Protein AF-A0AB35K9Y3-F1 (afdb_monomer)

Sequence (204 aa):
MIDSEYNKFVTKMSNLFNSYNGKERVILGQSPFPDGKNIVCNNGRFKQVAFLRSVPPDNAKTEKTVNRIWHLLFGDKAQNVRDLLDAIQCSKATATKEEYLAKYLTEEQKFYLINAFEDRDCKIITEDLKNLNADVECREILIVGKEALCGIKYLSKNEIKFIMHPSARGLNKETVAKQWDSFSHKGTGIYNSSDEIINVFQIK

Structure (mmCIF, N/CA/C/O backbone):
data_AF-A0AB35K9Y3-F1
#
_entry.id   AF-A0AB35K9Y3-F1
#
loop_
_atom_site.group_PDB
_atom_site.id
_atom_site.type_symbol
_atom_site.label_atom_id
_atom_site.label_alt_id
_atom_site.label_comp_id
_atom_site.label_asym_id
_atom_site.label_entity_id
_atom_site.label_seq_id
_atom_site.pdbx_PDB_ins_code
_atom_site.Cartn_x
_atom_site.Cartn_y
_atom_site.Cartn_z
_atom_site.occupancy
_atom_site.B_iso_or_equiv
_atom_site.auth_seq_id
_atom_site.auth_comp_id
_atom_site.auth_asym_id
_atom_site.auth_atom_id
_atom_site.pdbx_PDB_model_num
ATOM 1 N N . MET A 1 1 ? 8.795 25.265 -3.421 1.00 46.91 1 MET A N 1
A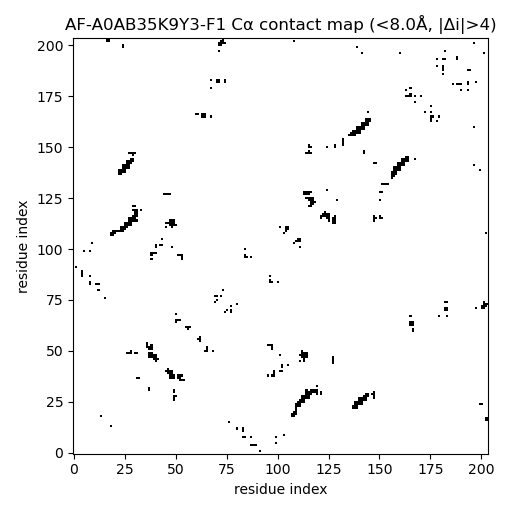TOM 2 C CA . MET A 1 1 ? 8.785 24.862 -4.856 1.00 46.91 1 MET A CA 1
ATOM 3 C C . MET A 1 1 ? 8.648 23.344 -5.050 1.00 46.91 1 MET A C 1
ATOM 5 O O . MET A 1 1 ? 8.376 22.931 -6.167 1.00 46.91 1 MET A O 1
ATOM 9 N N . ILE A 1 2 ? 8.781 22.530 -3.988 1.00 52.94 2 ILE A N 1
ATOM 10 C CA . ILE A 1 2 ? 8.436 21.091 -3.961 1.00 52.94 2 ILE A CA 1
ATOM 11 C C . ILE A 1 2 ? 6.904 20.878 -4.035 1.00 52.94 2 ILE A C 1
ATOM 13 O O . ILE A 1 2 ? 6.443 19.821 -4.448 1.00 52.94 2 ILE A O 1
ATOM 17 N N . ASP A 1 3 ? 6.115 21.916 -3.741 1.00 66.06 3 ASP A N 1
ATOM 18 C CA . ASP A 1 3 ? 4.663 21.796 -3.585 1.00 66.06 3 ASP A CA 1
ATOM 19 C C . ASP A 1 3 ? 3.849 21.847 -4.884 1.00 66.06 3 ASP A C 1
ATOM 21 O O . ASP A 1 3 ? 2.755 21.308 -4.912 1.00 66.06 3 ASP A O 1
ATOM 25 N N . SER A 1 4 ? 4.319 22.448 -5.986 1.00 79.44 4 SER A N 1
ATOM 26 C CA . SER A 1 4 ? 3.416 22.659 -7.139 1.00 79.44 4 SER A CA 1
ATOM 27 C C . SER A 1 4 ? 3.094 21.373 -7.908 1.00 79.44 4 SER A C 1
ATOM 29 O O . SER A 1 4 ? 1.927 21.123 -8.197 1.00 79.44 4 SER A O 1
ATOM 31 N N . GLU A 1 5 ? 4.095 20.545 -8.222 1.00 83.50 5 GLU A N 1
ATOM 32 C CA . GLU A 1 5 ? 3.871 19.277 -8.937 1.00 83.50 5 GLU A CA 1
ATOM 33 C C . GLU A 1 5 ? 3.201 18.232 -8.042 1.00 83.50 5 GLU A C 1
ATOM 35 O O . GLU A 1 5 ? 2.296 17.532 -8.494 1.00 83.50 5 GLU A O 1
ATOM 40 N N . TYR A 1 6 ? 3.569 18.184 -6.758 1.00 85.00 6 TYR A N 1
ATOM 41 C CA . TYR A 1 6 ? 2.871 17.346 -5.787 1.00 85.00 6 TYR A CA 1
ATOM 42 C C . TYR A 1 6 ? 1.399 17.758 -5.656 1.00 85.00 6 TYR A C 1
ATOM 44 O O . TYR A 1 6 ? 0.525 16.914 -5.805 1.00 85.00 6 TYR A O 1
ATOM 52 N N . ASN A 1 7 ? 1.092 19.051 -5.506 1.00 88.12 7 ASN A N 1
ATOM 53 C CA . ASN A 1 7 ? -0.295 19.517 -5.408 1.00 88.12 7 ASN A CA 1
ATOM 54 C C . ASN A 1 7 ? -1.096 19.231 -6.686 1.00 88.12 7 ASN A C 1
ATOM 56 O O . ASN A 1 7 ? -2.277 18.891 -6.603 1.00 88.12 7 ASN A O 1
ATOM 60 N N . LYS A 1 8 ? -0.476 19.315 -7.872 1.00 89.69 8 LYS A N 1
ATOM 61 C CA . LYS A 1 8 ? -1.111 18.886 -9.132 1.00 89.69 8 LYS A CA 1
ATOM 62 C C . LYS A 1 8 ? -1.401 17.387 -9.129 1.00 89.69 8 LYS A C 1
ATOM 64 O O . LYS A 1 8 ? -2.489 16.990 -9.541 1.00 89.69 8 LYS A O 1
ATOM 69 N N . PHE A 1 9 ? -0.450 16.566 -8.682 1.00 89.81 9 PHE A N 1
ATOM 70 C CA . PHE A 1 9 ? -0.636 15.123 -8.553 1.00 89.81 9 PHE A CA 1
ATOM 71 C C . PHE A 1 9 ? -1.772 14.794 -7.577 1.00 89.81 9 PHE A C 1
ATOM 73 O O . PHE A 1 9 ? -2.705 14.096 -7.967 1.00 89.81 9 PHE A O 1
ATOM 80 N N . VAL A 1 10 ? -1.757 15.377 -6.373 1.00 91.75 10 VAL A N 1
ATOM 81 C CA . VAL A 1 10 ? -2.816 15.236 -5.361 1.00 91.75 10 VAL A CA 1
ATOM 82 C C . VAL A 1 10 ? -4.167 15.646 -5.939 1.00 91.75 10 VAL A C 1
ATOM 84 O O . VAL A 1 10 ? -5.103 14.863 -5.885 1.00 91.75 10 VAL A O 1
ATOM 87 N N . THR A 1 11 ? -4.264 16.809 -6.589 1.00 93.75 11 THR A N 1
ATOM 88 C CA . THR A 1 11 ? -5.517 17.281 -7.208 1.00 93.75 11 THR A CA 1
ATOM 89 C C . THR A 1 11 ? -6.067 16.268 -8.216 1.00 93.75 11 THR A C 1
ATOM 91 O O . THR A 1 11 ? -7.258 15.972 -8.217 1.00 93.75 11 THR A O 1
ATOM 94 N N . LYS A 1 12 ? -5.208 15.700 -9.074 1.00 94.75 12 LYS A N 1
ATOM 95 C CA . LYS A 1 12 ? -5.631 14.688 -10.054 1.00 94.75 12 LYS A CA 1
ATOM 96 C C . LYS A 1 12 ? -6.017 13.364 -9.392 1.00 94.75 12 LYS A C 1
ATOM 98 O O . LYS A 1 12 ? -6.991 12.752 -9.819 1.00 94.75 12 LYS A O 1
ATOM 103 N N . MET A 1 13 ? -5.297 12.940 -8.355 1.00 94.88 13 MET A N 1
ATOM 104 C CA . MET A 1 13 ? -5.649 11.759 -7.563 1.00 94.88 13 MET A CA 1
ATOM 105 C C . MET A 1 13 ? -6.985 11.946 -6.835 1.00 94.88 13 MET A C 1
ATOM 107 O O . MET A 1 13 ? -7.797 11.029 -6.835 1.00 94.88 13 MET A O 1
ATOM 111 N N . SER A 1 14 ? -7.265 13.138 -6.306 1.00 92.88 14 SER A N 1
ATOM 112 C CA . SER A 1 14 ? -8.530 13.468 -5.636 1.00 92.88 14 SER A CA 1
ATOM 113 C C . SER A 1 14 ? -9.734 13.530 -6.584 1.00 92.88 14 SER A C 1
ATOM 115 O O . SER A 1 14 ? -10.873 13.438 -6.139 1.00 92.88 14 SER A O 1
ATOM 117 N N . ASN A 1 15 ? -9.506 13.626 -7.899 1.00 94.44 15 ASN A N 1
ATOM 118 C CA . ASN A 1 15 ? -10.562 13.424 -8.898 1.00 94.44 15 ASN A CA 1
ATOM 119 C C . ASN A 1 15 ? -10.868 11.935 -9.134 1.00 94.44 15 ASN A C 1
ATOM 121 O O . ASN A 1 15 ? -11.934 11.601 -9.647 1.00 94.44 15 ASN A O 1
ATOM 125 N N . LEU A 1 16 ? -9.926 11.042 -8.813 1.00 94.12 16 LEU A N 1
ATOM 126 C CA . LEU A 1 16 ? -10.087 9.593 -8.948 1.00 94.12 16 LEU A CA 1
ATOM 127 C C . LEU A 1 16 ? -10.588 8.943 -7.656 1.00 94.12 16 LEU A C 1
ATOM 129 O O . LEU A 1 16 ? -11.295 7.937 -7.731 1.00 94.12 16 LEU A O 1
ATOM 133 N N . PHE A 1 17 ? -10.214 9.492 -6.503 1.00 95.25 17 PHE A N 1
ATOM 134 C CA . PHE A 1 17 ? -10.447 8.903 -5.191 1.00 95.25 17 PHE A CA 1
ATOM 135 C C . PHE A 1 17 ? -10.834 9.964 -4.168 1.00 95.25 17 PHE A C 1
ATOM 137 O O . PHE A 1 17 ? -10.276 11.060 -4.148 1.00 95.25 17 PHE A O 1
ATOM 144 N N . ASN A 1 18 ? -11.742 9.613 -3.269 1.00 92.25 18 ASN A N 1
ATOM 145 C CA . ASN A 1 18 ? -12.129 10.477 -2.167 1.00 92.25 18 ASN A CA 1
ATOM 146 C C . ASN A 1 18 ? -11.047 10.480 -1.084 1.00 92.25 18 ASN A C 1
ATOM 148 O O . ASN A 1 18 ? -10.384 9.468 -0.846 1.00 92.25 18 ASN A O 1
ATOM 152 N N . SER A 1 19 ? -10.906 11.605 -0.384 1.00 88.56 19 SER A N 1
ATOM 153 C CA . SER A 1 19 ? -10.096 11.661 0.836 1.00 88.56 19 SER A CA 1
ATOM 154 C C . SER A 1 19 ? -10.662 10.703 1.889 1.00 88.56 19 SER A C 1
ATOM 156 O O . SER A 1 19 ? -11.883 10.560 2.027 1.00 88.56 19 SER A O 1
ATOM 158 N N . TYR A 1 20 ? -9.779 10.032 2.626 1.00 93.38 20 TYR A N 1
ATOM 159 C CA . TYR A 1 20 ? -10.164 9.024 3.606 1.00 93.38 20 TYR A CA 1
ATOM 160 C C . TYR A 1 20 ? -9.870 9.492 5.034 1.00 93.38 20 TYR A C 1
ATOM 162 O O . TYR A 1 20 ? -8.725 9.707 5.425 1.00 93.38 20 TYR A O 1
ATOM 170 N N . ASN A 1 21 ? -10.923 9.562 5.852 1.00 88.62 21 ASN A N 1
ATOM 171 C CA . ASN A 1 21 ? -10.849 10.051 7.234 1.00 88.62 21 ASN A CA 1
ATOM 172 C C . ASN A 1 21 ? -10.975 8.952 8.304 1.00 88.62 21 ASN A C 1
ATOM 174 O O . ASN A 1 21 ? -11.020 9.266 9.493 1.00 88.62 21 ASN A O 1
ATOM 178 N N . GLY A 1 22 ? -11.025 7.679 7.902 1.00 90.56 22 GLY A N 1
ATOM 179 C CA . GLY A 1 22 ? -11.208 6.542 8.807 1.00 90.56 22 GLY A CA 1
ATOM 180 C C . GLY A 1 22 ? -9.946 6.121 9.573 1.00 90.56 22 GLY A C 1
ATOM 181 O O . GLY A 1 22 ? -9.043 6.928 9.826 1.00 90.56 22 GLY A O 1
ATOM 182 N N . LYS A 1 23 ? -9.912 4.839 9.965 1.00 90.94 23 LYS A N 1
ATOM 183 C CA . LYS A 1 23 ? -8.790 4.223 10.69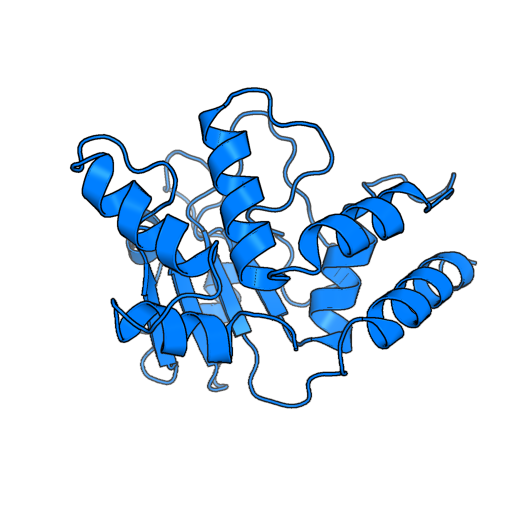0 1.00 90.94 23 LYS A CA 1
ATOM 184 C C . LYS A 1 23 ? -7.570 4.097 9.783 1.00 90.94 23 LYS A C 1
ATOM 186 O O . LYS A 1 23 ? -7.705 3.832 8.595 1.00 90.94 23 LYS A O 1
ATOM 191 N N . GLU A 1 24 ? -6.372 4.231 10.341 1.00 92.88 24 GLU A N 1
ATOM 192 C CA . GLU A 1 24 ? -5.159 3.973 9.563 1.00 92.88 24 GLU A CA 1
ATOM 193 C C . GLU A 1 24 ? -5.141 2.526 9.043 1.00 92.88 24 GLU A C 1
ATOM 195 O O . GLU A 1 24 ? -5.488 1.578 9.758 1.00 92.88 24 GLU A O 1
ATOM 200 N N . ARG A 1 25 ? -4.721 2.374 7.787 1.00 94.25 25 ARG A N 1
ATOM 201 C CA . ARG A 1 25 ? -4.644 1.095 7.078 1.00 94.25 25 ARG A CA 1
ATOM 202 C C . ARG A 1 25 ? -3.191 0.773 6.781 1.00 94.25 25 ARG A C 1
ATOM 204 O O . ARG A 1 25 ? -2.461 1.620 6.271 1.00 94.25 25 ARG A O 1
ATOM 211 N N . VAL A 1 26 ? -2.766 -0.449 7.080 1.00 93.38 26 VAL A N 1
ATOM 212 C CA . VAL A 1 26 ? -1.384 -0.892 6.873 1.00 93.38 26 VAL A CA 1
ATOM 213 C C . VAL A 1 26 ? -1.367 -2.186 6.073 1.00 93.38 26 VAL A C 1
ATOM 215 O O . VAL A 1 26 ? -1.986 -3.166 6.473 1.00 93.38 26 VAL A O 1
ATOM 218 N N . ILE A 1 27 ? -0.620 -2.227 4.972 1.00 93.25 27 ILE A N 1
ATOM 219 C CA . ILE A 1 27 ? -0.238 -3.482 4.318 1.00 93.25 27 ILE A CA 1
ATOM 220 C C . ILE A 1 27 ? 1.191 -3.821 4.743 1.00 93.25 27 ILE A C 1
ATOM 222 O O . ILE A 1 27 ? 2.128 -3.069 4.475 1.00 93.25 27 ILE A O 1
ATOM 226 N N . LEU A 1 28 ? 1.355 -4.973 5.389 1.00 91.31 28 LEU A N 1
ATOM 227 C CA . LEU A 1 28 ? 2.631 -5.487 5.866 1.00 91.31 28 LEU A CA 1
ATOM 228 C C . LEU A 1 28 ? 3.188 -6.533 4.893 1.00 91.31 28 LEU A C 1
ATOM 230 O O . LEU A 1 28 ? 2.646 -7.635 4.750 1.00 91.31 28 LEU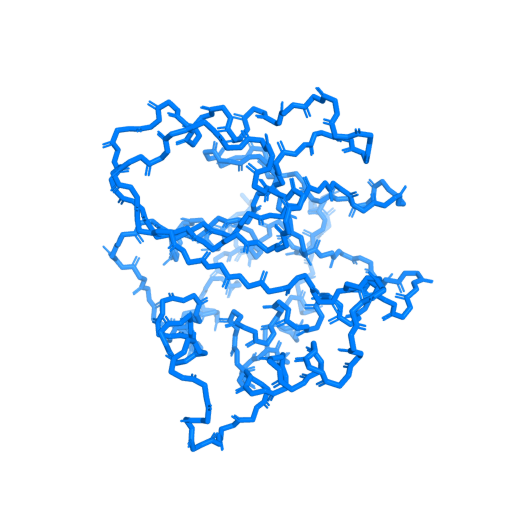 A O 1
ATOM 234 N N . GLY A 1 29 ? 4.291 -6.179 4.238 1.00 90.69 29 GLY A N 1
ATOM 235 C CA . GLY A 1 29 ? 5.132 -7.089 3.471 1.00 90.69 29 GLY A CA 1
ATOM 236 C C . GLY A 1 29 ? 6.244 -7.718 4.300 1.00 90.69 29 GLY A C 1
ATOM 237 O O . GLY A 1 29 ? 6.447 -7.387 5.463 1.00 90.69 29 GLY A O 1
ATOM 238 N N . GLN A 1 30 ? 6.970 -8.655 3.696 1.00 89.06 30 GLN A N 1
ATOM 239 C CA . GLN A 1 30 ? 8.062 -9.358 4.368 1.00 89.06 30 GLN A CA 1
ATOM 240 C C . GLN A 1 30 ? 9.319 -8.486 4.438 1.00 89.06 30 GLN A C 1
ATOM 242 O O . GLN A 1 30 ? 9.708 -8.045 5.513 1.00 89.06 30 GLN A O 1
ATOM 247 N N . SER A 1 31 ? 9.955 -8.249 3.295 1.00 87.31 31 SER A N 1
ATOM 248 C CA . SER A 1 31 ? 11.272 -7.628 3.205 1.00 87.31 31 SER A CA 1
ATOM 249 C C . SER A 1 31 ? 11.418 -6.860 1.890 1.00 87.31 31 SER A C 1
ATOM 251 O O . SER A 1 31 ? 10.747 -7.201 0.909 1.00 87.31 31 SER A O 1
ATOM 253 N N . PRO A 1 32 ? 12.378 -5.929 1.814 1.00 86.19 32 PRO A N 1
ATOM 254 C CA . PRO A 1 32 ? 12.789 -5.277 0.581 1.00 86.19 32 PRO A CA 1
ATOM 255 C C . PRO A 1 32 ? 13.032 -6.234 -0.611 1.00 86.19 32 PRO A C 1
ATOM 257 O O . PRO A 1 32 ? 13.504 -7.373 -0.478 1.00 86.19 32 PRO A O 1
ATOM 260 N N . PHE A 1 33 ? 12.743 -5.753 -1.822 1.00 80.94 33 PHE A N 1
ATOM 261 C CA . PHE A 1 33 ? 13.138 -6.393 -3.079 1.00 80.94 33 PHE A CA 1
ATOM 262 C C . PHE A 1 33 ? 14.675 -6.551 -3.173 1.00 80.94 33 PHE A C 1
ATOM 264 O O . PHE A 1 33 ? 15.401 -5.725 -2.621 1.00 80.94 33 PHE A O 1
ATOM 271 N N . PRO A 1 34 ? 15.184 -7.604 -3.854 1.00 73.19 34 PRO A N 1
ATOM 272 C CA . PRO A 1 34 ? 16.609 -7.980 -3.827 1.00 73.19 34 PRO A CA 1
ATOM 273 C C . PRO A 1 34 ? 17.523 -6.970 -4.490 1.00 73.19 34 PRO A C 1
ATOM 275 O O . PRO A 1 34 ? 18.709 -6.921 -4.200 1.00 73.19 34 PRO A O 1
ATOM 278 N N . ASP A 1 35 ? 16.977 -6.253 -5.458 1.00 72.56 35 ASP A N 1
ATOM 279 C CA . ASP A 1 35 ? 17.708 -5.370 -6.349 1.00 72.56 35 ASP A CA 1
ATOM 280 C C . ASP A 1 35 ? 18.045 -4.029 -5.686 1.00 72.56 35 ASP A C 1
ATOM 282 O O . ASP A 1 35 ? 18.598 -3.152 -6.342 1.00 72.56 35 ASP A O 1
ATOM 286 N N . GLY A 1 36 ? 17.716 -3.860 -4.398 1.00 66.56 36 GLY A N 1
ATOM 287 C CA . GLY A 1 36 ? 18.020 -2.665 -3.614 1.00 66.56 36 GLY A CA 1
ATOM 288 C C . GLY A 1 36 ? 17.158 -1.453 -3.968 1.00 66.56 36 GLY A C 1
ATOM 289 O O . GLY A 1 36 ? 17.344 -0.387 -3.394 1.00 66.56 36 GLY A O 1
ATOM 290 N N . LYS A 1 37 ? 16.184 -1.597 -4.874 1.00 69.06 37 LYS A N 1
ATOM 291 C CA . LYS A 1 37 ? 15.389 -0.481 -5.415 1.00 69.06 37 LYS A CA 1
ATOM 292 C C . LYS A 1 37 ? 14.077 -0.275 -4.661 1.00 69.06 37 LYS A C 1
ATOM 294 O O . LYS A 1 37 ? 13.014 -0.149 -5.266 1.00 69.06 37 LYS A O 1
ATOM 299 N N . ASN A 1 38 ? 14.144 -0.318 -3.336 1.00 70.50 38 ASN A N 1
ATOM 300 C CA . ASN A 1 38 ? 12.984 -0.092 -2.477 1.00 70.50 38 ASN A CA 1
ATOM 301 C C . ASN A 1 38 ? 12.861 1.396 -2.174 1.00 70.50 38 ASN A C 1
ATOM 303 O O . ASN A 1 38 ? 13.866 2.093 -2.060 1.00 70.50 38 ASN A O 1
ATOM 307 N N . ILE A 1 39 ? 11.628 1.872 -2.062 1.00 73.56 39 ILE A N 1
ATOM 308 C CA . ILE A 1 39 ? 11.349 3.284 -1.819 1.00 73.56 39 ILE A CA 1
ATOM 309 C C . ILE A 1 39 ? 11.389 3.541 -0.315 1.00 73.56 39 ILE A C 1
ATOM 311 O O . ILE A 1 39 ? 10.825 2.770 0.471 1.00 73.56 39 ILE A O 1
ATOM 315 N N . VAL A 1 40 ? 12.034 4.644 0.061 1.00 72.50 40 VAL A N 1
ATOM 316 C CA . VAL A 1 40 ? 12.081 5.135 1.436 1.00 72.50 40 VAL A CA 1
ATOM 317 C C . VAL A 1 40 ? 11.450 6.524 1.481 1.00 72.50 40 VAL A C 1
ATOM 319 O O . VAL A 1 40 ? 11.957 7.455 0.868 1.00 72.50 40 VAL A O 1
ATOM 322 N N . CYS A 1 41 ? 10.346 6.674 2.208 1.00 70.25 41 CYS A N 1
ATOM 323 C CA . CYS A 1 41 ? 9.713 7.956 2.474 1.00 70.25 41 CYS A CA 1
ATOM 324 C C . CYS A 1 41 ? 10.329 8.586 3.729 1.00 70.25 41 CYS A C 1
ATOM 326 O O . CYS A 1 41 ? 10.020 8.205 4.856 1.00 70.25 41 CYS A O 1
ATOM 328 N N . ASN A 1 42 ? 11.197 9.582 3.549 1.00 67.69 42 ASN A N 1
ATOM 329 C CA . ASN A 1 42 ? 11.878 10.238 4.674 1.00 67.69 42 ASN A CA 1
ATOM 330 C C . ASN A 1 42 ? 10.983 11.202 5.476 1.00 67.69 42 ASN A C 1
ATOM 332 O O . ASN A 1 42 ? 11.389 11.652 6.544 1.00 67.69 42 ASN A O 1
ATOM 336 N N . ASN A 1 43 ? 9.778 11.503 4.981 1.00 63.78 43 ASN A N 1
ATOM 337 C CA . ASN A 1 43 ? 8.892 12.531 5.539 1.00 63.78 43 ASN A CA 1
ATOM 338 C C . ASN A 1 43 ? 7.609 11.966 6.180 1.00 63.78 43 ASN A C 1
ATOM 340 O O . ASN A 1 43 ? 6.716 12.735 6.523 1.00 63.78 43 ASN A O 1
ATOM 344 N N . GLY A 1 44 ? 7.496 10.642 6.331 1.00 66.75 44 GLY A N 1
ATOM 345 C CA . GLY A 1 44 ? 6.322 9.973 6.902 1.00 66.75 44 GLY A CA 1
ATOM 346 C C . GLY A 1 44 ? 6.583 9.312 8.260 1.00 66.75 44 GLY A C 1
ATOM 347 O O . GLY A 1 44 ? 7.728 9.083 8.648 1.00 66.75 44 GLY A O 1
ATOM 348 N N . ARG A 1 45 ? 5.498 8.952 8.967 1.00 74.81 45 ARG A N 1
ATOM 349 C CA . ARG A 1 45 ? 5.531 8.128 10.198 1.00 74.81 45 ARG A CA 1
ATOM 350 C C . ARG A 1 45 ? 6.199 6.771 9.962 1.00 74.81 45 ARG A C 1
ATOM 352 O O . ARG A 1 45 ? 6.913 6.280 10.831 1.00 74.81 45 ARG A O 1
ATOM 359 N N . PHE A 1 46 ? 5.960 6.197 8.784 1.00 79.94 46 PHE A N 1
ATOM 360 C CA . PHE A 1 46 ? 6.602 4.977 8.320 1.00 79.94 46 PHE A CA 1
ATOM 361 C C . PHE A 1 46 ? 7.510 5.292 7.134 1.00 79.94 46 PHE A C 1
ATOM 363 O O . PHE A 1 46 ? 7.125 6.036 6.227 1.00 79.94 46 PHE A O 1
ATOM 370 N N . LYS A 1 47 ? 8.723 4.746 7.176 1.00 76.56 47 LYS A N 1
ATOM 371 C CA . LYS A 1 47 ? 9.811 5.075 6.258 1.00 76.56 47 LYS A CA 1
ATOM 372 C C . LYS A 1 47 ? 9.842 4.181 5.034 1.00 76.56 47 LYS A C 1
ATOM 374 O O . LYS A 1 47 ? 10.291 4.626 3.992 1.00 76.56 47 LYS A O 1
ATOM 379 N N . GLN A 1 48 ? 9.414 2.932 5.115 1.00 75.00 48 GLN A N 1
ATOM 380 C CA . GLN A 1 48 ? 9.437 2.010 3.987 1.00 75.00 48 GLN A CA 1
ATOM 381 C C . GLN A 1 48 ? 8.122 2.052 3.222 1.00 75.00 48 GLN A C 1
ATOM 383 O O . GLN A 1 48 ? 7.064 2.248 3.810 1.00 75.00 48 GLN A O 1
ATOM 388 N N . VAL A 1 49 ? 8.208 1.831 1.908 1.00 83.94 49 VAL A N 1
ATOM 389 C CA . VAL A 1 49 ? 7.048 1.680 1.026 1.00 83.94 49 VAL A CA 1
ATOM 390 C C . VAL A 1 49 ? 7.128 0.312 0.352 1.00 83.94 49 VAL A C 1
ATOM 392 O O . VAL A 1 49 ? 7.703 0.147 -0.726 1.00 83.94 49 VAL A O 1
ATOM 395 N N . ALA A 1 50 ? 6.602 -0.706 1.027 1.00 87.69 50 ALA A N 1
ATOM 396 C CA . ALA A 1 50 ? 6.560 -2.067 0.512 1.00 87.69 50 ALA A CA 1
ATOM 397 C C . ALA A 1 50 ? 5.748 -2.150 -0.791 1.00 87.69 50 ALA A C 1
ATOM 399 O O . ALA A 1 50 ? 4.810 -1.387 -1.013 1.00 87.69 50 ALA A O 1
ATOM 400 N N . PHE A 1 51 ? 6.089 -3.121 -1.642 1.00 86.62 51 PHE A N 1
ATOM 401 C CA . PHE A 1 51 ? 5.372 -3.489 -2.875 1.00 86.62 51 PHE A CA 1
ATOM 402 C C . PHE A 1 51 ? 5.304 -2.454 -4.009 1.00 86.62 51 PHE A C 1
ATOM 40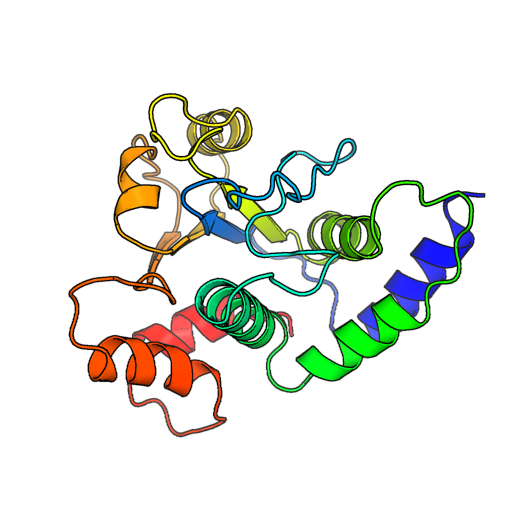4 O O . PHE A 1 51 ? 5.039 -2.849 -5.146 1.00 86.62 51 PHE A O 1
ATOM 411 N N . LEU A 1 52 ? 5.555 -1.172 -3.752 1.00 82.38 52 LEU A N 1
ATOM 412 C CA . LEU A 1 52 ? 5.653 -0.144 -4.787 1.00 82.38 52 LEU A CA 1
ATOM 413 C C . LEU A 1 52 ? 7.086 -0.079 -5.332 1.00 82.38 52 LEU A C 1
ATOM 415 O O . LEU A 1 52 ? 8.046 -0.387 -4.624 1.00 82.38 52 LEU A O 1
ATOM 419 N N . ARG A 1 53 ? 7.236 0.243 -6.623 1.00 74.88 53 ARG A N 1
ATOM 420 C CA . ARG A 1 53 ? 8.537 0.275 -7.313 1.00 74.88 53 ARG A CA 1
ATOM 421 C C . ARG A 1 53 ? 8.547 1.332 -8.406 1.00 74.88 53 ARG A C 1
ATOM 423 O O . ARG A 1 53 ? 7.561 1.441 -9.123 1.00 74.88 53 ARG A O 1
ATOM 430 N N . SER A 1 54 ? 9.698 1.983 -8.561 1.00 55.53 54 SER A N 1
ATOM 431 C CA . SER A 1 54 ? 9.994 3.013 -9.569 1.00 55.53 54 SER A CA 1
ATOM 432 C C . SER A 1 54 ? 10.595 2.537 -10.863 1.00 55.53 54 SER A C 1
ATOM 434 O O . SER A 1 54 ? 10.623 3.246 -11.868 1.00 55.53 54 SER A O 1
ATOM 436 N N . VAL A 1 55 ? 11.111 1.321 -10.825 1.00 64.69 55 VAL A N 1
ATOM 437 C CA . VAL A 1 55 ? 11.645 0.655 -11.988 1.00 64.69 55 VAL A CA 1
ATOM 438 C C . VAL A 1 55 ? 10.738 -0.506 -12.342 1.00 64.69 55 VAL A C 1
ATOM 440 O O . VAL A 1 55 ? 10.178 -1.151 -11.440 1.00 64.69 55 VAL A O 1
ATOM 443 N N . PRO A 1 56 ? 10.641 -0.829 -13.639 1.00 68.62 56 PRO A N 1
ATOM 444 C CA . PRO A 1 56 ? 10.071 -2.085 -14.051 1.00 68.62 56 PRO A CA 1
ATOM 445 C C . PRO A 1 56 ? 10.745 -3.223 -13.276 1.00 68.62 56 PRO A C 1
ATOM 447 O O . PRO A 1 56 ? 11.973 -3.244 -13.129 1.00 68.62 56 PRO A O 1
ATOM 450 N N . PRO A 1 57 ? 9.957 -4.147 -12.726 1.00 74.31 57 PRO A N 1
ATOM 451 C CA . PRO A 1 57 ? 10.495 -5.305 -12.051 1.00 74.31 57 PRO A CA 1
ATOM 452 C C . PRO A 1 57 ? 11.364 -6.126 -13.005 1.00 74.31 57 PRO A C 1
ATOM 454 O O . PRO A 1 57 ? 10.977 -6.414 -14.130 1.00 74.31 57 PRO A O 1
ATOM 457 N N . ASP A 1 58 ? 12.531 -6.534 -12.519 1.00 73.44 58 ASP A N 1
ATOM 458 C CA . ASP A 1 58 ? 13.530 -7.323 -13.248 1.00 73.44 58 ASP A CA 1
ATOM 459 C C . ASP A 1 58 ? 13.113 -8.788 -13.473 1.00 73.44 58 ASP A C 1
ATOM 461 O O . ASP A 1 58 ? 13.770 -9.534 -14.196 1.00 73.44 58 ASP A O 1
ATOM 465 N N . ASN A 1 59 ? 12.022 -9.224 -12.838 1.00 81.25 59 ASN A N 1
ATOM 466 C CA . ASN A 1 59 ? 11.497 -10.571 -12.969 1.00 81.25 59 ASN A CA 1
ATOM 467 C C . ASN A 1 59 ? 9.966 -10.620 -12.882 1.00 81.25 59 ASN A C 1
ATOM 469 O O . ASN A 1 59 ? 9.333 -9.920 -12.085 1.00 81.25 59 ASN A O 1
ATOM 473 N N . ALA A 1 60 ? 9.387 -11.569 -13.622 1.00 78.50 60 ALA A N 1
ATOM 474 C CA . ALA A 1 60 ? 7.941 -11.773 -13.732 1.00 78.50 60 ALA A CA 1
ATOM 475 C C . ALA A 1 60 ? 7.235 -12.022 -12.384 1.00 78.50 60 ALA A C 1
ATOM 477 O O . ALA A 1 60 ? 6.059 -11.706 -12.216 1.00 78.50 60 ALA A O 1
ATOM 478 N N . LYS A 1 61 ? 7.926 -12.590 -11.383 1.00 77.12 61 LYS A N 1
ATOM 479 C CA . LYS A 1 61 ? 7.327 -12.829 -10.053 1.00 77.12 61 LYS A CA 1
ATOM 480 C C . LYS A 1 61 ? 7.113 -11.524 -9.297 1.00 77.12 61 LYS A C 1
ATOM 482 O O . LYS A 1 61 ? 6.097 -11.358 -8.617 1.00 77.12 61 LYS A O 1
ATOM 487 N N . THR A 1 62 ? 8.078 -10.622 -9.406 1.00 79.94 62 THR A N 1
ATOM 488 C CA . THR A 1 62 ? 7.997 -9.310 -8.778 1.00 79.94 62 THR A CA 1
ATOM 489 C C . THR A 1 62 ? 6.974 -8.454 -9.501 1.00 79.94 62 THR A C 1
ATOM 491 O O . THR A 1 62 ? 6.114 -7.879 -8.849 1.00 79.94 62 THR A O 1
ATOM 494 N N . GLU A 1 63 ? 6.962 -8.494 -10.832 1.00 82.56 63 GLU A N 1
ATOM 495 C CA . GLU A 1 63 ? 5.915 -7.877 -11.649 1.00 82.56 63 GLU A CA 1
ATOM 496 C C . GLU A 1 63 ? 4.514 -8.301 -11.238 1.00 82.56 63 GLU A C 1
ATOM 498 O O . GLU A 1 63 ? 3.666 -7.464 -10.933 1.00 82.56 63 GLU A O 1
ATOM 503 N N . LYS A 1 64 ? 4.296 -9.610 -11.118 1.00 81.00 64 LYS A N 1
ATOM 504 C CA . LYS A 1 64 ? 3.011 -10.146 -10.686 1.00 81.00 64 LYS A CA 1
ATOM 505 C C . LYS A 1 64 ? 2.613 -9.648 -9.297 1.00 81.00 64 LYS A C 1
ATOM 507 O O . LYS A 1 64 ? 1.445 -9.360 -9.067 1.00 81.00 64 LYS A O 1
ATOM 512 N N . THR A 1 65 ? 3.571 -9.555 -8.377 1.00 83.00 65 THR A N 1
ATOM 513 C CA . THR A 1 65 ? 3.345 -9.068 -7.007 1.00 83.00 65 THR A CA 1
ATOM 514 C C . THR A 1 65 ? 2.937 -7.598 -7.005 1.00 83.00 65 THR A C 1
ATOM 516 O O . THR A 1 65 ? 1.922 -7.251 -6.409 1.00 83.00 65 THR A O 1
ATOM 519 N N . VAL A 1 66 ? 3.676 -6.758 -7.730 1.00 84.31 66 VAL A N 1
ATOM 520 C CA . VAL A 1 66 ? 3.395 -5.324 -7.861 1.00 84.31 66 VAL A CA 1
ATOM 521 C C . VAL A 1 66 ? 2.029 -5.109 -8.497 1.00 84.31 66 VAL A C 1
ATOM 523 O O . VAL A 1 66 ? 1.193 -4.433 -7.913 1.00 84.31 66 VAL A O 1
ATOM 526 N N . ASN A 1 67 ? 1.755 -5.738 -9.643 1.00 82.31 67 ASN A N 1
ATOM 527 C CA . ASN A 1 67 ? 0.485 -5.582 -10.356 1.00 82.31 67 ASN A CA 1
ATOM 528 C C . ASN A 1 67 ? -0.717 -5.967 -9.487 1.00 82.31 67 ASN A C 1
ATOM 530 O O . ASN A 1 67 ? -1.742 -5.295 -9.517 1.00 82.31 67 ASN A O 1
ATOM 534 N N . ARG A 1 68 ? -0.579 -7.016 -8.676 1.00 85.38 68 ARG A N 1
ATOM 535 C CA . ARG A 1 68 ? -1.622 -7.473 -7.754 1.00 85.38 68 ARG A CA 1
ATOM 536 C C . ARG A 1 68 ? -1.877 -6.505 -6.606 1.00 85.38 68 ARG A C 1
ATOM 538 O O . ARG A 1 68 ? -3.032 -6.232 -6.306 1.00 85.38 68 ARG A O 1
ATOM 545 N N . ILE A 1 69 ? -0.822 -5.960 -6.002 1.00 87.50 69 ILE A N 1
ATOM 546 C CA . ILE A 1 69 ? -0.964 -4.940 -4.955 1.00 87.50 69 ILE A CA 1
ATOM 547 C C . ILE A 1 69 ? -1.549 -3.651 -5.536 1.00 87.50 69 ILE A C 1
ATOM 549 O O . ILE A 1 69 ? -2.458 -3.079 -4.950 1.00 87.50 69 ILE A O 1
ATOM 553 N N . TRP A 1 70 ? -1.109 -3.239 -6.724 1.00 87.31 70 TRP A N 1
ATOM 554 C CA . TRP A 1 70 ? -1.702 -2.112 -7.444 1.00 87.31 70 TRP A CA 1
ATOM 555 C C . TRP A 1 70 ? -3.192 -2.316 -7.706 1.00 87.31 70 TRP A C 1
ATOM 557 O O . TRP A 1 70 ? -3.983 -1.401 -7.495 1.00 87.31 70 TRP A O 1
ATOM 567 N N . HIS A 1 71 ? -3.583 -3.515 -8.131 1.00 85.75 71 HIS A N 1
ATOM 568 C CA . HIS A 1 71 ? -4.987 -3.821 -8.357 1.00 85.75 71 HIS A CA 1
ATOM 569 C C . HIS A 1 71 ? -5.790 -3.837 -7.050 1.00 85.75 71 HIS A C 1
ATOM 571 O O . HIS A 1 71 ? -6.891 -3.305 -7.014 1.00 85.75 71 HIS A O 1
ATOM 577 N N . LEU A 1 72 ? -5.232 -4.367 -5.958 1.00 87.75 72 LEU A N 1
ATOM 578 C CA . LEU A 1 72 ? -5.867 -4.291 -4.641 1.00 87.75 72 LEU A CA 1
ATOM 579 C C . LEU A 1 72 ? -6.098 -2.836 -4.203 1.00 87.75 72 LEU A C 1
ATOM 581 O O . LEU A 1 72 ? -7.179 -2.513 -3.728 1.00 87.75 72 LEU A O 1
ATOM 585 N N . LEU A 1 73 ? -5.098 -1.966 -4.363 1.00 90.94 73 LEU A N 1
ATOM 586 C CA . LEU A 1 73 ? -5.182 -0.575 -3.915 1.00 90.94 73 LEU A CA 1
ATOM 587 C C . LEU A 1 73 ? -6.128 0.265 -4.772 1.00 90.94 73 LEU A C 1
ATOM 589 O O . LEU A 1 73 ? -6.893 1.059 -4.236 1.00 90.94 73 LEU A O 1
ATOM 593 N N . PHE A 1 74 ? -6.065 0.124 -6.094 1.00 90.56 74 PHE A N 1
ATOM 594 C CA . PHE A 1 74 ? -6.687 1.078 -7.019 1.00 90.56 74 PHE A CA 1
ATOM 595 C C . PHE A 1 74 ? -7.802 0.472 -7.878 1.00 90.56 74 PHE A C 1
ATOM 597 O O . PHE A 1 74 ? -8.513 1.210 -8.557 1.00 90.56 74 PHE A O 1
ATOM 604 N N . GLY A 1 75 ? -7.970 -0.852 -7.860 1.00 87.31 75 GLY A N 1
ATOM 605 C CA . GLY A 1 75 ? -8.954 -1.568 -8.668 1.00 87.31 75 GLY A CA 1
ATOM 606 C C . GLY A 1 75 ? -8.833 -1.261 -10.160 1.00 87.31 75 GLY A C 1
ATOM 607 O O . GLY A 1 75 ? -7.749 -1.314 -10.747 1.00 87.31 75 GLY A O 1
ATOM 608 N N . ASP A 1 76 ? -9.961 -0.892 -10.769 1.00 86.25 76 ASP A N 1
ATOM 609 C CA . ASP A 1 76 ? -10.065 -0.526 -12.184 1.00 86.25 76 ASP A CA 1
ATOM 610 C C . ASP A 1 76 ? -9.333 0.778 -12.542 1.00 86.25 76 ASP A C 1
ATOM 612 O O . ASP A 1 76 ? -8.971 0.969 -13.701 1.00 86.25 76 ASP A O 1
ATOM 616 N N . LYS A 1 77 ? -9.024 1.632 -11.557 1.00 90.25 77 LYS A N 1
ATOM 617 C CA . LYS A 1 77 ? -8.291 2.895 -11.754 1.00 90.25 77 LYS A CA 1
ATOM 618 C C . LYS A 1 77 ? -6.768 2.733 -11.685 1.00 90.25 77 LYS A C 1
ATOM 620 O O . LYS A 1 77 ? -6.045 3.723 -11.787 1.00 90.25 77 LYS A O 1
ATOM 625 N N . ALA A 1 78 ? -6.248 1.512 -11.517 1.00 88.56 78 ALA A N 1
ATOM 626 C CA . ALA A 1 78 ? -4.808 1.269 -11.375 1.00 88.56 78 ALA A CA 1
ATOM 627 C C . ALA A 1 78 ? -3.982 1.830 -12.544 1.00 88.56 78 ALA A C 1
ATOM 629 O O . ALA A 1 78 ? -2.912 2.393 -12.314 1.00 88.56 78 ALA A O 1
ATOM 630 N N . GLN A 1 79 ? -4.480 1.722 -13.781 1.00 87.44 79 GLN A N 1
ATOM 631 C CA . GLN A 1 79 ? -3.790 2.282 -14.945 1.00 87.44 79 GLN A CA 1
ATOM 632 C C . GLN A 1 79 ? -3.798 3.815 -14.927 1.00 87.44 79 GLN A C 1
ATOM 634 O O . GLN A 1 79 ? -2.752 4.416 -15.137 1.00 87.44 79 GLN A O 1
ATOM 639 N N . ASN A 1 80 ? -4.917 4.452 -14.563 1.00 92.38 80 ASN A N 1
ATOM 640 C CA . ASN A 1 80 ? -4.983 5.910 -14.435 1.00 92.38 80 ASN A CA 1
ATOM 641 C C . ASN A 1 80 ? -3.941 6.441 -13.444 1.00 92.38 80 ASN A C 1
ATOM 643 O O . ASN A 1 80 ? -3.300 7.451 -13.712 1.00 92.38 80 ASN A O 1
ATOM 647 N N . VAL A 1 81 ? -3.735 5.754 -12.316 1.00 91.38 81 VAL A N 1
ATOM 648 C CA . VAL A 1 81 ? -2.714 6.145 -11.331 1.00 91.38 81 VAL A CA 1
ATOM 649 C C . VAL A 1 81 ? -1.301 6.030 -11.913 1.00 91.38 81 VAL A C 1
ATOM 651 O O . VAL A 1 81 ? -0.479 6.914 -11.675 1.00 91.38 81 VAL A O 1
ATOM 654 N N . ARG A 1 82 ? -1.015 4.995 -12.718 1.00 88.19 82 ARG A N 1
ATOM 655 C CA . ARG A 1 82 ? 0.273 4.870 -13.429 1.00 88.19 82 ARG A CA 1
ATOM 656 C C . ARG A 1 82 ? 0.481 6.019 -14.403 1.00 88.19 82 ARG A C 1
ATOM 658 O O . ARG A 1 82 ? 1.526 6.655 -14.360 1.00 88.19 82 ARG A O 1
ATOM 665 N N . ASP A 1 83 ? -0.537 6.341 -15.192 1.00 89.25 83 ASP A N 1
ATOM 666 C CA . ASP A 1 83 ? -0.476 7.435 -16.163 1.00 89.25 83 ASP A CA 1
ATOM 667 C C . ASP A 1 83 ? -0.261 8.793 -15.465 1.00 89.25 83 ASP A C 1
ATOM 669 O O . ASP A 1 83 ? 0.497 9.642 -15.943 1.00 89.25 83 ASP A O 1
ATOM 673 N N . LEU A 1 84 ? -0.885 9.000 -14.296 1.00 89.88 84 LEU A N 1
ATOM 674 C CA . LEU A 1 84 ? -0.685 10.196 -13.473 1.00 89.88 84 LEU A CA 1
ATOM 675 C C . LEU A 1 84 ? 0.738 10.309 -12.936 1.00 89.88 84 LEU A C 1
ATOM 677 O O . LEU A 1 84 ? 1.304 11.402 -12.971 1.00 89.88 84 LEU A O 1
ATOM 681 N N . LEU A 1 85 ? 1.307 9.203 -12.454 1.00 86.19 85 LEU A N 1
ATOM 682 C CA . LEU A 1 85 ? 2.712 9.160 -12.065 1.00 86.19 85 LEU A CA 1
ATOM 683 C C . LEU A 1 85 ? 3.616 9.443 -13.260 1.00 86.19 85 LEU A C 1
ATOM 685 O O . LEU A 1 85 ? 4.572 10.211 -13.139 1.00 86.19 85 LEU A O 1
ATOM 689 N N . ASP A 1 86 ? 3.295 8.882 -14.425 1.00 84.69 86 ASP A N 1
ATOM 690 C CA . ASP A 1 86 ? 4.119 9.027 -15.614 1.00 84.69 86 ASP A CA 1
ATOM 691 C C . ASP A 1 86 ? 4.189 10.446 -16.165 1.00 84.69 86 ASP A C 1
ATOM 693 O O . ASP A 1 86 ? 5.237 10.850 -16.678 1.00 84.69 86 ASP A O 1
ATOM 697 N N . ALA A 1 87 ? 3.129 11.222 -15.955 1.00 85.00 87 ALA A N 1
ATOM 698 C CA . ALA A 1 87 ? 3.043 12.625 -16.326 1.00 85.00 87 ALA A CA 1
ATOM 699 C C . ALA A 1 87 ? 3.863 13.581 -15.434 1.00 85.00 87 ALA A C 1
ATOM 701 O O . ALA A 1 87 ? 3.993 14.756 -15.784 1.00 85.00 87 ALA A O 1
ATOM 702 N N . ILE A 1 88 ? 4.406 13.134 -14.293 1.00 81.50 88 ILE A N 1
ATOM 703 C CA . ILE A 1 88 ? 5.186 13.999 -13.393 1.00 81.50 88 ILE A CA 1
ATOM 704 C C . ILE A 1 88 ? 6.547 14.316 -14.027 1.00 81.50 88 ILE A C 1
ATOM 706 O O . ILE A 1 88 ? 7.409 13.445 -14.162 1.00 81.50 88 ILE A O 1
ATOM 710 N N . GLN A 1 89 ? 6.769 15.590 -14.360 1.00 75.44 89 GLN A N 1
ATOM 711 C CA . GLN A 1 89 ? 8.044 16.111 -14.860 1.00 75.44 89 GLN A CA 1
ATOM 712 C C . GLN A 1 89 ? 8.726 16.949 -13.770 1.00 75.44 89 GLN A C 1
ATOM 714 O O . GLN A 1 89 ? 8.537 18.161 -13.696 1.00 75.44 89 GLN A O 1
ATOM 719 N N . CYS A 1 90 ? 9.512 16.318 -12.890 1.00 66.62 90 CYS A N 1
ATOM 720 C CA . CYS A 1 90 ? 10.182 17.017 -11.787 1.00 66.62 90 CYS A CA 1
ATOM 721 C C . CYS A 1 90 ? 11.690 16.730 -11.760 1.00 66.62 90 CYS A C 1
ATOM 723 O O . CYS A 1 90 ? 12.119 15.634 -11.416 1.00 66.62 90 CYS A O 1
ATOM 725 N N . SER A 1 91 ? 12.508 17.740 -12.078 1.00 59.88 91 SER A N 1
ATOM 726 C CA . SER A 1 91 ? 13.980 17.641 -12.108 1.00 59.88 91 SER A CA 1
ATOM 727 C C . SER A 1 91 ? 14.640 17.620 -10.723 1.00 59.88 91 SER A C 1
ATOM 729 O O . SER A 1 91 ? 15.799 17.233 -10.606 1.00 59.88 91 SER A O 1
ATOM 731 N N . LYS A 1 92 ? 13.913 18.032 -9.673 1.00 57.09 92 LYS A N 1
ATOM 732 C CA . LYS A 1 92 ? 14.356 18.005 -8.265 1.00 57.09 92 LYS A CA 1
ATOM 733 C C . LYS A 1 92 ? 13.807 16.817 -7.474 1.00 57.09 92 LYS A C 1
ATOM 735 O O . LYS A 1 92 ? 14.180 16.651 -6.317 1.00 57.09 92 LYS A O 1
ATOM 740 N N . ALA A 1 93 ? 12.932 16.005 -8.068 1.00 55.97 93 ALA A N 1
ATOM 741 C CA . ALA A 1 93 ? 12.510 14.737 -7.489 1.00 55.97 93 ALA A CA 1
ATOM 742 C C . ALA A 1 93 ? 13.636 13.718 -7.704 1.00 55.97 93 ALA A C 1
ATOM 744 O O . ALA A 1 93 ? 13.568 12.848 -8.566 1.00 55.97 93 ALA A O 1
ATOM 745 N N . THR A 1 94 ? 14.724 13.869 -6.950 1.00 51.00 94 THR A N 1
ATOM 746 C CA . THR A 1 94 ? 15.879 12.963 -6.986 1.00 51.00 94 THR A CA 1
ATOM 747 C C . THR A 1 94 ? 15.568 11.556 -6.459 1.00 51.00 94 THR A C 1
ATOM 749 O O . THR A 1 94 ? 16.451 10.705 -6.466 1.00 51.00 94 THR A O 1
ATOM 752 N N . ALA A 1 95 ? 14.323 11.264 -6.078 1.00 53.81 95 ALA A N 1
ATOM 753 C CA . ALA A 1 95 ? 13.853 9.931 -5.749 1.00 53.81 95 ALA A CA 1
ATOM 754 C C . ALA A 1 95 ? 12.392 9.767 -6.207 1.00 53.81 95 ALA A C 1
ATOM 756 O O . ALA A 1 95 ? 11.468 10.281 -5.603 1.00 53.81 95 ALA A O 1
ATOM 757 N N . THR A 1 96 ? 12.227 9.067 -7.335 1.00 63.97 96 THR A N 1
ATOM 758 C CA . THR A 1 96 ? 11.084 8.208 -7.705 1.00 63.97 96 THR A CA 1
ATOM 759 C C . THR A 1 96 ? 9.670 8.823 -7.643 1.00 63.97 96 THR A C 1
ATOM 761 O O . THR A 1 96 ? 9.196 9.202 -6.582 1.00 63.97 96 THR A O 1
ATOM 764 N N . LYS A 1 97 ? 8.939 8.857 -8.774 1.00 72.62 97 LYS A N 1
ATOM 765 C CA . LYS A 1 97 ? 7.503 9.236 -8.889 1.00 72.62 97 LYS A CA 1
ATOM 766 C C . LYS A 1 97 ? 6.637 8.638 -7.758 1.00 72.62 97 LYS A C 1
ATOM 768 O O . LYS A 1 97 ? 5.660 9.228 -7.309 1.00 72.62 97 LYS A O 1
ATOM 773 N N . GLU A 1 98 ?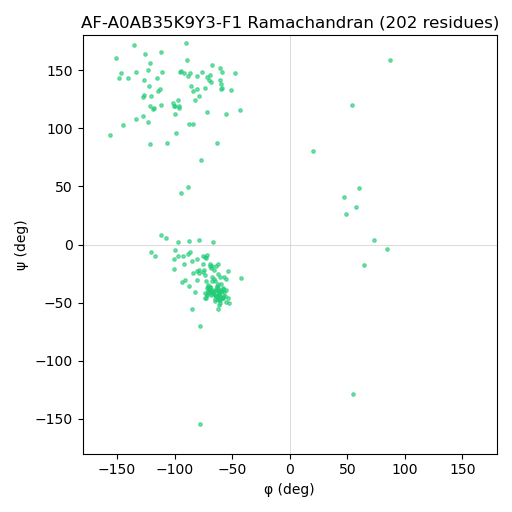 7.044 7.491 -7.242 1.00 73.38 98 GLU A N 1
ATOM 774 C CA . GLU A 1 98 ? 6.445 6.765 -6.135 1.00 73.38 98 GLU A CA 1
ATOM 775 C C . GLU A 1 98 ? 6.576 7.442 -4.766 1.00 73.38 98 GLU A C 1
ATOM 777 O O . GLU A 1 98 ? 5.771 7.129 -3.899 1.00 73.38 98 GLU A O 1
ATOM 782 N N . GLU A 1 99 ? 7.506 8.374 -4.542 1.00 79.19 99 GLU A N 1
ATOM 783 C CA . GLU A 1 99 ? 7.510 9.206 -3.330 1.00 79.19 99 GLU A CA 1
ATOM 784 C C . GLU A 1 99 ? 6.260 10.083 -3.274 1.00 79.19 99 GLU A C 1
ATOM 786 O O . GLU A 1 99 ? 5.691 10.265 -2.202 1.00 79.19 99 GLU A O 1
ATOM 791 N N . TYR A 1 100 ? 5.781 10.578 -4.421 1.00 84.31 100 TYR A N 1
ATOM 792 C CA . TYR A 1 100 ? 4.538 11.352 -4.472 1.00 84.31 100 TYR A CA 1
ATOM 793 C C . TYR A 1 100 ? 3.340 10.452 -4.191 1.00 84.31 100 TYR A C 1
ATOM 795 O O . TYR A 1 100 ? 2.446 10.853 -3.449 1.00 84.31 100 TYR A O 1
ATOM 803 N N . LEU A 1 101 ? 3.339 9.223 -4.723 1.00 87.31 101 LEU A N 1
ATOM 804 C CA . LEU A 1 101 ? 2.298 8.250 -4.402 1.00 87.31 101 LEU A CA 1
ATOM 805 C C . LEU A 1 101 ? 2.336 7.858 -2.924 1.00 87.31 101 LEU A C 1
ATOM 807 O O . LEU A 1 101 ? 1.300 7.867 -2.276 1.00 87.31 101 LEU A O 1
ATOM 811 N N . ALA A 1 102 ? 3.509 7.550 -2.377 1.00 86.06 102 ALA A N 1
ATOM 812 C CA . ALA A 1 102 ? 3.673 7.208 -0.971 1.00 86.06 102 ALA A CA 1
ATOM 813 C C . ALA A 1 102 ? 3.205 8.353 -0.072 1.00 86.06 102 ALA A C 1
ATOM 815 O O . ALA A 1 102 ? 2.416 8.128 0.841 1.00 86.06 102 ALA A O 1
ATOM 816 N N . LYS A 1 103 ? 3.613 9.587 -0.381 1.00 87.00 103 LYS A N 1
ATOM 817 C CA . LYS A 1 103 ? 3.183 10.782 0.343 1.00 87.00 103 LYS A CA 1
ATOM 818 C C . LYS A 1 103 ? 1.662 10.962 0.276 1.00 87.00 103 LYS A C 1
ATOM 820 O O . LYS A 1 103 ? 1.036 11.076 1.326 1.00 87.00 103 LYS A O 1
ATOM 825 N N . TYR A 1 104 ? 1.059 10.849 -0.911 1.00 90.19 104 TYR A N 1
ATOM 826 C CA . TYR A 1 104 ? -0.399 10.888 -1.089 1.00 90.19 104 TYR A CA 1
ATOM 827 C C . TYR A 1 104 ? -1.113 9.801 -0.272 1.00 90.19 104 TYR A C 1
ATOM 829 O O . TYR A 1 104 ? -2.081 10.086 0.427 1.00 90.19 104 TYR A O 1
ATOM 837 N N . LEU A 1 105 ? -0.623 8.557 -0.312 1.00 91.31 105 LEU A N 1
ATOM 838 C CA . LEU A 1 105 ? -1.192 7.451 0.462 1.00 91.31 105 LEU A CA 1
ATOM 839 C C . LEU A 1 105 ? -1.169 7.751 1.966 1.00 91.31 105 LEU A C 1
ATOM 841 O O . LEU A 1 105 ? -2.148 7.491 2.666 1.00 91.31 105 LEU A O 1
ATOM 845 N N . THR A 1 106 ? -0.088 8.350 2.465 1.00 89.00 106 THR A N 1
ATOM 846 C CA . THR A 1 106 ? 0.012 8.703 3.882 1.00 89.00 106 THR A CA 1
ATOM 847 C C . THR A 1 106 ? -0.846 9.907 4.273 1.00 89.00 106 THR A C 1
ATOM 849 O O . THR A 1 106 ? -1.542 9.835 5.282 1.00 89.00 106 THR A O 1
ATOM 852 N N . GLU A 1 107 ? -0.822 10.989 3.491 1.00 88.62 107 GLU A N 1
ATOM 853 C CA . GLU A 1 107 ? -1.448 12.272 3.845 1.00 88.62 107 GLU A CA 1
ATOM 854 C C . GLU A 1 107 ? -2.950 12.294 3.544 1.00 88.62 107 GLU A C 1
ATOM 856 O O . GLU A 1 107 ? -3.732 12.770 4.362 1.00 88.62 107 GLU A O 1
ATOM 861 N N . GLU A 1 108 ? -3.365 11.729 2.408 1.00 92.75 108 GLU A N 1
ATOM 862 C CA . GLU A 1 108 ? -4.750 11.806 1.923 1.00 92.75 108 GLU A CA 1
ATOM 863 C C . GLU A 1 108 ? -5.554 10.532 2.206 1.00 92.75 108 GLU A C 1
ATOM 865 O O . GLU A 1 108 ? -6.788 10.554 2.193 1.00 92.75 108 GLU A O 1
ATOM 870 N N . GLN A 1 109 ? -4.868 9.402 2.428 1.00 93.88 109 GLN A N 1
ATOM 871 C CA . GLN A 1 109 ? -5.506 8.084 2.534 1.00 93.88 109 GLN A CA 1
ATOM 872 C C . GLN A 1 109 ? -5.282 7.360 3.867 1.00 93.88 109 GLN A C 1
ATOM 874 O O . GLN A 1 109 ? -5.888 6.301 4.074 1.00 93.88 109 GLN A O 1
ATOM 879 N N . LYS A 1 110 ? -4.438 7.900 4.764 1.00 92.75 110 LYS A N 1
ATOM 880 C CA . LYS A 1 110 ? -3.998 7.243 6.013 1.00 92.75 110 LYS A CA 1
ATOM 881 C C . LYS A 1 110 ? -3.553 5.793 5.784 1.00 92.75 110 LYS A C 1
ATOM 883 O O . LYS A 1 110 ? -3.917 4.881 6.532 1.00 92.75 110 LYS A O 1
ATOM 888 N N . PHE A 1 111 ? -2.833 5.579 4.688 1.00 93.06 111 PHE A N 1
ATOM 889 C CA . PHE A 1 111 ? -2.503 4.265 4.166 1.00 93.06 111 PHE A CA 1
ATOM 890 C C . PHE A 1 111 ? -0.992 4.072 4.111 1.00 93.06 111 PHE A C 1
ATOM 892 O O . PHE A 1 111 ? -0.270 4.868 3.513 1.00 93.06 111 PHE A O 1
ATOM 899 N N . TYR A 1 112 ? -0.522 2.973 4.689 1.00 92.19 112 TYR A N 1
ATOM 900 C CA . TYR A 1 112 ? 0.896 2.674 4.821 1.00 92.19 112 TYR A CA 1
ATOM 901 C C . TYR A 1 112 ? 1.218 1.297 4.247 1.00 92.19 112 TYR A C 1
ATOM 903 O O . TYR A 1 112 ? 0.458 0.343 4.405 1.00 92.19 112 TYR A O 1
ATOM 911 N N . LEU A 1 113 ? 2.36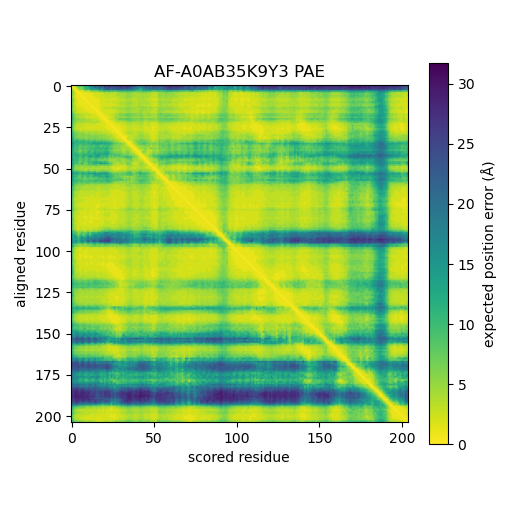1 1.183 3.579 1.00 92.12 113 LEU A N 1
ATOM 912 C CA . LEU A 1 113 ? 2.867 -0.080 3.056 1.00 92.12 113 LEU A CA 1
ATOM 913 C C . LEU A 1 113 ? 4.250 -0.300 3.642 1.00 92.12 113 LEU A C 1
ATOM 915 O O . LEU A 1 113 ? 5.179 0.352 3.204 1.00 92.12 113 LEU A O 1
ATOM 919 N N . ILE A 1 114 ? 4.420 -1.201 4.600 1.00 91.50 114 ILE A N 1
ATOM 920 C CA . ILE A 1 114 ? 5.702 -1.361 5.304 1.00 91.50 114 ILE A CA 1
ATOM 921 C C . ILE A 1 114 ? 6.234 -2.781 5.131 1.00 91.50 114 ILE A C 1
ATOM 923 O O . ILE A 1 114 ? 5.460 -3.707 4.891 1.00 91.50 114 ILE A O 1
ATOM 927 N N . ASN A 1 115 ? 7.546 -2.979 5.259 1.00 90.75 115 ASN A N 1
ATOM 928 C CA . ASN A 1 115 ? 8.101 -4.327 5.393 1.00 90.75 115 ASN A CA 1
ATOM 929 C C . ASN A 1 115 ? 8.293 -4.674 6.864 1.00 90.75 115 ASN A C 1
ATOM 931 O O . ASN A 1 115 ? 8.615 -3.811 7.680 1.00 90.75 115 ASN A O 1
ATOM 935 N N . ALA A 1 116 ? 8.148 -5.954 7.185 1.00 89.75 116 ALA A N 1
ATOM 936 C CA . ALA A 1 116 ? 8.415 -6.470 8.513 1.00 89.75 116 ALA A CA 1
ATOM 937 C C . ALA A 1 116 ? 9.916 -6.482 8.838 1.00 89.75 116 ALA A C 1
ATOM 939 O O . ALA A 1 116 ? 10.291 -6.213 9.977 1.00 89.75 116 ALA A O 1
ATOM 940 N N . PHE A 1 117 ? 10.765 -6.745 7.841 1.00 89.75 117 PHE A N 1
ATOM 941 C CA . PHE A 1 117 ? 12.210 -6.911 7.999 1.00 89.75 117 PHE A CA 1
ATOM 942 C C . PHE A 1 117 ? 13.025 -5.955 7.128 1.00 89.75 117 PHE A C 1
ATOM 944 O O . PHE A 1 117 ? 12.593 -5.569 6.043 1.00 89.75 117 PHE A O 1
ATOM 951 N N . GLU A 1 118 ? 14.213 -5.581 7.605 1.00 87.44 118 GLU A N 1
ATOM 952 C CA . GLU A 1 118 ? 15.163 -4.727 6.874 1.00 87.44 118 GLU A CA 1
ATOM 953 C C . GLU A 1 118 ? 15.848 -5.470 5.725 1.00 87.44 118 GLU A C 1
ATOM 955 O O . GLU A 1 118 ? 16.237 -4.869 4.724 1.00 87.44 118 GLU A O 1
ATOM 960 N N . ASP A 1 119 ? 15.958 -6.790 5.850 1.00 84.25 119 ASP A N 1
ATOM 961 C CA . ASP A 1 119 ? 16.640 -7.655 4.905 1.00 84.25 119 ASP A CA 1
ATOM 962 C C . ASP A 1 119 ? 15.824 -8.913 4.590 1.00 84.25 119 ASP A C 1
ATOM 964 O O . ASP A 1 119 ? 14.784 -9.209 5.182 1.00 84.25 119 ASP A O 1
ATOM 968 N N . ARG A 1 120 ? 16.315 -9.663 3.606 1.00 79.56 120 ARG A N 1
ATOM 969 C CA . ARG A 1 120 ? 15.710 -10.922 3.157 1.00 79.56 120 ARG A CA 1
ATOM 970 C C . ARG A 1 120 ? 15.941 -12.083 4.109 1.00 79.56 120 ARG A C 1
ATOM 972 O O . ARG A 1 120 ? 15.183 -13.049 4.056 1.00 79.56 120 ARG A O 1
ATOM 979 N N . ASP A 1 121 ? 16.967 -11.992 4.946 1.00 82.06 121 ASP A N 1
ATOM 980 C CA . ASP A 1 121 ? 17.281 -13.016 5.938 1.00 82.06 121 ASP A CA 1
ATOM 981 C C . ASP A 1 121 ? 16.266 -13.004 7.088 1.00 82.06 121 ASP A C 1
ATOM 983 O O . ASP A 1 121 ? 16.236 -13.942 7.883 1.00 82.06 121 ASP A O 1
ATOM 987 N N . CYS A 1 122 ? 15.422 -11.966 7.161 1.00 81.81 122 CYS A N 1
ATOM 988 C CA . CYS A 1 122 ? 14.373 -11.794 8.162 1.00 81.81 122 CYS A CA 1
ATOM 989 C C . CYS A 1 122 ? 14.922 -11.816 9.594 1.00 81.81 122 CYS A C 1
ATOM 991 O O . CYS A 1 122 ? 14.260 -12.270 10.527 1.00 81.81 122 CYS A O 1
ATOM 993 N N . LYS A 1 123 ? 16.158 -11.333 9.764 1.00 82.75 123 LYS A N 1
ATOM 994 C CA . LYS A 1 123 ? 16.847 -11.302 11.061 1.00 82.75 123 LYS A CA 1
ATOM 995 C C . LYS A 1 123 ? 16.529 -10.040 11.847 1.00 82.75 123 LYS A C 1
ATOM 997 O O . LYS A 1 123 ? 16.444 -10.084 13.071 1.00 82.75 123 LYS A O 1
ATOM 1002 N N . ILE A 1 124 ? 16.369 -8.921 11.143 1.00 87.69 124 ILE A N 1
ATOM 1003 C CA . ILE A 1 124 ? 16.206 -7.598 11.742 1.00 87.69 124 ILE A CA 1
ATOM 1004 C C . ILE A 1 124 ? 14.839 -7.054 11.347 1.00 87.69 124 ILE A C 1
ATOM 1006 O O . ILE A 1 124 ? 14.563 -6.868 10.163 1.00 87.69 124 ILE A O 1
ATOM 1010 N N . ILE A 1 125 ? 13.978 -6.819 12.340 1.00 89.31 125 ILE A N 1
ATOM 1011 C CA . ILE A 1 125 ? 12.694 -6.149 12.114 1.00 89.31 125 ILE A CA 1
ATOM 1012 C C . ILE A 1 125 ? 12.908 -4.663 11.830 1.00 89.31 125 ILE A C 1
ATOM 1014 O O . ILE A 1 125 ? 13.770 -4.029 12.442 1.00 89.31 125 ILE A O 1
ATOM 1018 N N . THR A 1 126 ? 12.094 -4.102 10.941 1.00 88.94 126 THR A N 1
ATOM 1019 C CA . THR A 1 126 ? 12.167 -2.680 10.589 1.00 88.94 126 THR A CA 1
ATOM 1020 C C . THR A 1 126 ? 11.762 -1.790 11.758 1.00 88.94 126 THR A C 1
ATOM 1022 O O . THR A 1 126 ? 10.970 -2.174 12.624 1.00 88.94 126 THR A O 1
ATOM 1025 N N . GLU A 1 127 ? 12.262 -0.555 11.759 1.00 88.38 127 GLU A N 1
ATOM 1026 C CA . GLU A 1 127 ? 11.785 0.473 12.687 1.00 88.38 127 GLU A CA 1
ATOM 1027 C C . GLU A 1 127 ? 10.285 0.753 12.515 1.00 88.38 127 GLU A C 1
ATOM 1029 O O . GLU A 1 127 ? 9.575 0.951 13.495 1.00 88.38 127 GLU A O 1
ATOM 1034 N N . ASP A 1 128 ? 9.775 0.663 11.287 1.00 89.50 128 ASP A N 1
ATOM 1035 C CA . ASP A 1 128 ? 8.349 0.813 10.996 1.00 89.50 128 ASP A CA 1
ATOM 1036 C C . ASP A 1 128 ? 7.502 -0.247 11.698 1.00 89.50 128 ASP A C 1
ATOM 1038 O O . ASP A 1 128 ? 6.466 0.075 12.279 1.00 89.50 128 ASP A O 1
ATOM 1042 N N . LEU A 1 129 ? 7.955 -1.505 11.705 1.00 88.69 129 LEU A N 1
ATOM 1043 C CA . LEU A 1 129 ? 7.263 -2.564 12.429 1.00 88.69 129 LEU A CA 1
ATOM 1044 C C . LEU A 1 129 ? 7.368 -2.373 13.947 1.00 88.69 129 LEU A C 1
ATOM 1046 O O . LEU A 1 129 ? 6.408 -2.653 14.662 1.00 88.69 129 LEU A O 1
ATOM 1050 N N . LYS A 1 130 ? 8.504 -1.881 14.460 1.00 88.06 130 LYS A N 1
ATOM 1051 C CA . LYS A 1 130 ? 8.632 -1.544 15.889 1.00 88.06 130 LYS A CA 1
ATOM 1052 C C . LYS A 1 130 ? 7.655 -0.442 16.286 1.00 88.06 130 LYS A C 1
ATOM 1054 O O . LYS A 1 130 ? 6.951 -0.608 17.279 1.00 88.06 130 LYS A O 1
ATOM 1059 N N . ASN A 1 131 ? 7.563 0.617 15.485 1.00 87.88 131 ASN A N 1
ATOM 1060 C CA . ASN A 1 131 ? 6.620 1.713 15.688 1.00 87.88 131 ASN A CA 1
ATOM 1061 C C . ASN A 1 131 ? 5.176 1.212 15.647 1.00 87.88 131 ASN A C 1
ATOM 1063 O O . ASN A 1 131 ? 4.403 1.526 16.545 1.00 87.88 131 ASN A O 1
ATOM 1067 N N . LEU A 1 132 ? 4.837 0.367 14.667 1.00 87.25 132 LEU A N 1
ATOM 1068 C CA . LEU A 1 132 ? 3.511 -0.240 14.558 1.00 87.25 132 LEU A CA 1
ATOM 1069 C C . LEU A 1 132 ? 3.165 -1.121 15.772 1.00 87.25 132 LEU A C 1
ATOM 1071 O O . LEU A 1 132 ? 2.028 -1.108 16.231 1.00 87.25 132 LEU A O 1
ATOM 1075 N N . ASN A 1 133 ? 4.134 -1.874 16.302 1.00 83.25 133 ASN A N 1
ATOM 1076 C CA . ASN A 1 133 ? 3.949 -2.726 17.483 1.00 83.25 133 ASN A CA 1
ATOM 1077 C C . ASN A 1 133 ? 3.838 -1.925 18.794 1.00 83.25 133 ASN A C 1
ATOM 1079 O O . ASN A 1 133 ? 3.184 -2.380 19.729 1.00 83.25 133 ASN A O 1
ATOM 1083 N N . ALA A 1 134 ? 4.508 -0.774 18.893 1.00 83.12 134 ALA A N 1
ATOM 1084 C CA . ALA A 1 134 ? 4.457 0.102 20.068 1.00 83.12 134 ALA A CA 1
ATOM 1085 C C . ALA A 1 134 ? 3.202 0.990 20.095 1.00 83.12 134 ALA A C 1
ATOM 1087 O O . ALA A 1 134 ? 2.903 1.632 21.104 1.00 83.12 134 ALA A O 1
ATOM 1088 N N . ASP A 1 135 ? 2.487 1.042 18.978 1.00 77.50 135 ASP A N 1
ATOM 1089 C CA . ASP A 1 135 ? 1.354 1.914 18.785 1.00 77.50 135 ASP A CA 1
ATOM 1090 C C . ASP A 1 135 ? 0.131 1.514 19.610 1.00 77.50 135 ASP A C 1
ATOM 1092 O O . ASP A 1 135 ? -0.207 0.338 19.752 1.00 77.50 135 ASP A O 1
ATOM 1096 N N . VAL A 1 136 ? -0.576 2.515 20.128 1.00 75.38 136 VAL A N 1
ATOM 1097 C CA . VAL A 1 136 ? -1.763 2.308 20.964 1.00 75.38 136 VAL A CA 1
ATOM 1098 C C . VAL A 1 136 ? -3.074 2.498 20.207 1.00 75.38 136 VAL A C 1
ATOM 1100 O O . VAL A 1 136 ? -4.123 2.113 20.735 1.00 75.38 136 VAL A O 1
ATOM 1103 N N . GLU A 1 137 ? -3.030 3.066 18.999 1.00 84.06 137 GLU A N 1
ATOM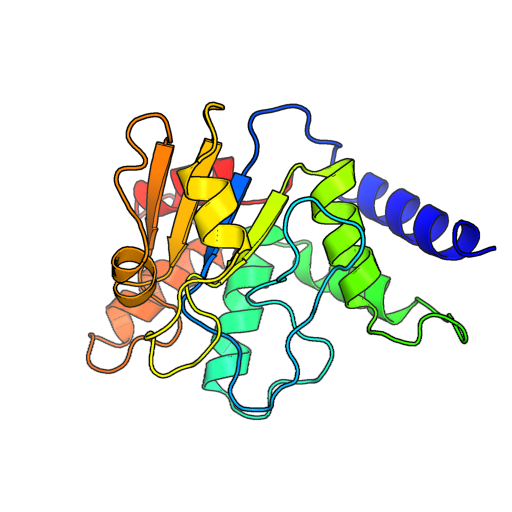 1104 C CA . GLU A 1 137 ? -4.208 3.301 18.162 1.00 84.06 137 GLU A CA 1
ATOM 1105 C C . GLU A 1 137 ? -4.633 2.028 17.407 1.00 84.06 137 GLU A C 1
ATOM 1107 O O . GLU A 1 137 ? -3.809 1.217 16.985 1.00 84.06 137 GLU A O 1
ATOM 1112 N N . CYS A 1 138 ? -5.944 1.853 17.230 1.00 83.56 138 CYS A N 1
ATOM 1113 C CA . CYS A 1 138 ? -6.515 0.729 16.487 1.00 83.56 138 CYS A CA 1
ATOM 1114 C C . CYS A 1 138 ? -6.407 0.967 14.973 1.00 83.56 138 CYS A C 1
ATOM 1116 O O . CYS A 1 138 ? -6.871 1.993 14.470 1.00 83.56 138 CYS A O 1
ATOM 1118 N N . ARG A 1 139 ? -5.843 -0.007 14.252 1.00 89.19 139 ARG A N 1
ATOM 1119 C CA . ARG A 1 139 ? -5.622 0.010 12.797 1.00 89.19 139 ARG A CA 1
ATOM 1120 C C . ARG A 1 139 ? -6.214 -1.207 12.118 1.00 89.19 139 ARG A C 1
ATOM 1122 O O . ARG A 1 139 ? -6.448 -2.236 12.754 1.00 89.19 139 ARG A O 1
ATOM 1129 N N . GLU A 1 140 ? -6.354 -1.107 10.804 1.00 92.44 140 GLU A N 1
ATOM 1130 C CA . GLU A 1 140 ? -6.624 -2.250 9.940 1.00 92.44 140 GLU A CA 1
ATOM 1131 C C . GLU A 1 140 ? -5.330 -2.700 9.264 1.00 92.44 140 GLU A C 1
ATOM 1133 O O . GLU A 1 140 ? -4.695 -1.931 8.542 1.00 92.44 140 GLU A O 1
ATOM 1138 N N . ILE A 1 141 ? -4.913 -3.943 9.508 1.00 90.50 141 ILE A N 1
ATOM 1139 C CA . ILE A 1 141 ? -3.605 -4.446 9.078 1.00 90.50 141 ILE A CA 1
ATOM 1140 C C . ILE A 1 141 ? -3.790 -5.663 8.179 1.00 90.50 141 ILE A C 1
ATOM 1142 O O . ILE A 1 141 ? -4.317 -6.685 8.613 1.00 90.50 141 ILE A O 1
ATOM 1146 N N . LEU A 1 142 ? -3.323 -5.572 6.935 1.00 91.44 142 LEU A N 1
ATOM 1147 C CA . LEU A 1 142 ? -3.236 -6.693 6.007 1.00 91.44 142 LEU A CA 1
ATOM 1148 C C . LEU A 1 142 ? -1.836 -7.293 6.043 1.00 91.44 142 LEU A C 1
ATOM 1150 O O . LEU A 1 142 ? -0.868 -6.650 5.644 1.00 91.44 142 LEU A O 1
ATOM 1154 N N . ILE A 1 143 ? -1.731 -8.552 6.446 1.00 88.06 143 ILE A N 1
ATOM 1155 C CA . ILE A 1 143 ? -0.472 -9.294 6.446 1.00 88.06 143 ILE A CA 1
ATOM 1156 C C . ILE A 1 143 ? -0.384 -10.117 5.166 1.00 88.06 143 ILE A C 1
ATOM 1158 O O . ILE A 1 143 ? -1.213 -10.999 4.915 1.00 88.06 143 ILE A O 1
ATOM 1162 N N . VAL A 1 144 ? 0.638 -9.838 4.356 1.00 87.50 144 VAL A N 1
ATOM 1163 C CA . VAL A 1 144 ? 0.842 -10.483 3.057 1.00 87.50 144 VAL A CA 1
ATOM 1164 C C . VAL A 1 144 ? 1.873 -11.602 3.190 1.00 87.50 144 VAL A C 1
ATOM 1166 O O . VAL A 1 144 ? 3.081 -11.396 3.075 1.00 87.50 144 VAL A O 1
ATOM 1169 N N . GLY A 1 145 ? 1.381 -12.826 3.369 1.00 81.69 145 GLY A N 1
ATOM 1170 C CA . GLY A 1 145 ? 2.205 -14.024 3.506 1.00 81.69 145 GLY A CA 1
ATOM 1171 C C . GLY A 1 145 ? 2.667 -14.326 4.930 1.00 81.69 145 GLY A C 1
ATOM 1172 O O . GLY A 1 145 ? 2.734 -13.462 5.797 1.00 81.69 145 GLY A O 1
ATOM 1173 N N . LYS A 1 146 ? 3.019 -15.597 5.153 1.00 77.81 146 LYS A N 1
ATOM 1174 C CA . LYS A 1 146 ? 3.390 -16.117 6.478 1.00 77.81 146 LYS A CA 1
ATOM 1175 C C . LYS A 1 146 ? 4.673 -15.511 7.050 1.00 77.81 146 LYS A C 1
ATOM 1177 O O . LYS A 1 146 ? 4.782 -15.384 8.256 1.00 77.81 146 LYS A O 1
ATOM 1182 N N . GLU A 1 147 ? 5.632 -15.135 6.206 1.00 80.81 147 GLU A N 1
ATOM 1183 C CA . GLU A 1 147 ? 6.922 -14.628 6.688 1.00 80.81 147 GLU A CA 1
ATOM 1184 C C . GLU A 1 147 ? 6.764 -13.255 7.350 1.00 80.81 147 GLU A C 1
ATOM 1186 O O . GLU A 1 147 ? 7.366 -13.000 8.384 1.00 80.81 147 GLU A O 1
ATOM 1191 N N . ALA A 1 148 ? 5.876 -12.403 6.826 1.00 79.12 148 ALA A N 1
ATOM 1192 C CA . ALA A 1 148 ? 5.555 -11.110 7.430 1.00 79.12 148 ALA A CA 1
ATOM 1193 C C . ALA A 1 148 ? 4.973 -11.244 8.855 1.00 79.12 148 ALA A C 1
ATOM 1195 O O . ALA A 1 148 ? 5.174 -10.364 9.688 1.00 79.12 148 ALA A O 1
ATOM 1196 N N . LEU A 1 149 ? 4.304 -12.365 9.160 1.00 77.44 149 LEU A N 1
ATOM 1197 C CA . LEU A 1 149 ? 3.758 -12.648 10.491 1.00 77.44 149 LEU A CA 1
ATOM 1198 C C . LEU A 1 149 ? 4.856 -12.875 11.541 1.00 77.44 149 LEU A C 1
ATOM 1200 O O . LEU A 1 149 ? 4.660 -12.524 12.701 1.00 77.44 149 LEU A O 1
ATOM 1204 N N . CYS A 1 150 ? 6.015 -13.414 11.152 1.00 75.88 150 CYS A N 1
ATOM 1205 C CA . CYS A 1 150 ? 7.098 -13.749 12.082 1.00 75.88 150 CYS A CA 1
ATOM 1206 C C . CYS A 1 150 ? 7.662 -12.524 12.824 1.00 75.88 150 CYS A C 1
ATOM 1208 O O . CYS A 1 150 ? 8.199 -12.669 13.920 1.00 75.88 150 CYS A O 1
ATOM 1210 N N . GLY A 1 151 ? 7.546 -11.323 12.246 1.00 66.31 151 GLY A N 1
ATOM 1211 C CA . GLY A 1 151 ? 8.018 -10.081 12.867 1.00 66.31 151 GLY A CA 1
ATOM 1212 C C . GLY A 1 151 ? 7.020 -9.440 13.839 1.00 66.31 151 GLY A C 1
ATOM 1213 O O . GLY A 1 151 ? 7.387 -8.535 14.592 1.00 66.31 151 GLY A O 1
ATOM 1214 N N . ILE A 1 152 ? 5.757 -9.869 13.828 1.00 70.88 152 ILE A N 1
ATOM 1215 C CA . ILE A 1 152 ? 4.686 -9.214 14.578 1.00 70.88 152 ILE A CA 1
ATOM 1216 C C . ILE A 1 152 ? 4.693 -9.681 16.034 1.00 70.88 152 ILE A C 1
ATOM 1218 O O . ILE A 1 152 ? 4.542 -10.867 16.326 1.00 70.88 152 ILE A O 1
ATOM 1222 N N . LYS A 1 153 ? 4.782 -8.728 16.967 1.00 65.31 153 LYS A N 1
ATOM 1223 C CA . LYS A 1 153 ? 4.522 -8.971 18.389 1.00 65.31 153 LYS A CA 1
ATOM 1224 C C . LYS A 1 153 ? 3.124 -8.455 18.724 1.00 65.31 153 LYS A C 1
ATOM 1226 O O . LYS A 1 153 ? 2.848 -7.288 18.501 1.00 65.31 153 LYS A O 1
ATOM 1231 N N . TYR A 1 154 ? 2.261 -9.341 19.228 1.00 54.81 154 TYR A N 1
ATOM 1232 C CA . TYR A 1 154 ? 0.936 -9.081 19.821 1.00 54.81 154 TYR A CA 1
ATOM 1233 C C . TYR A 1 154 ? 0.266 -7.734 19.448 1.00 54.81 154 TYR A C 1
ATOM 1235 O O . TYR A 1 154 ? 0.245 -6.787 20.227 1.00 54.81 154 TYR A O 1
ATOM 1243 N N . LEU A 1 155 ? -0.361 -7.669 18.269 1.00 61.94 155 LEU A N 1
ATOM 1244 C CA . LEU A 1 155 ? -1.148 -6.516 17.799 1.00 61.94 155 LEU A CA 1
ATOM 1245 C C . LEU A 1 155 ? -2.617 -6.611 18.257 1.00 61.94 155 LEU A C 1
ATOM 1247 O O . LEU A 1 155 ? -3.534 -6.495 17.450 1.00 61.94 155 LEU A O 1
ATOM 1251 N N . SER A 1 156 ? -2.864 -6.866 19.546 1.00 55.75 156 SER A N 1
ATOM 1252 C CA . SER A 1 156 ? -4.194 -7.262 20.057 1.00 55.75 156 SER A CA 1
ATOM 1253 C C . SER A 1 156 ? -5.312 -6.228 19.880 1.00 55.75 156 SER A C 1
ATOM 1255 O O . SER A 1 156 ? -6.481 -6.588 19.980 1.00 55.75 156 SER A O 1
ATOM 1257 N N . LYS A 1 157 ? -4.979 -4.958 19.620 1.00 71.19 157 LYS A N 1
ATOM 1258 C CA . LYS A 1 157 ? -5.953 -3.883 19.365 1.00 71.19 157 LYS A CA 1
ATOM 1259 C C . LYS A 1 157 ? -6.270 -3.675 17.882 1.00 71.19 157 LYS A C 1
ATOM 1261 O O . LYS A 1 157 ? -7.169 -2.898 17.571 1.00 71.19 157 LYS A O 1
ATOM 1266 N N . ASN A 1 158 ? -5.523 -4.305 16.978 1.00 80.12 158 ASN A N 1
ATOM 1267 C CA . ASN A 1 158 ? -5.661 -4.096 15.542 1.00 80.12 158 ASN A CA 1
ATOM 1268 C C . ASN A 1 158 ? -6.588 -5.135 14.915 1.00 80.12 158 ASN A C 1
ATOM 1270 O O . ASN A 1 158 ? -6.644 -6.288 15.340 1.00 80.12 158 ASN A O 1
ATOM 1274 N N . GLU A 1 159 ? -7.280 -4.731 13.857 1.00 86.38 159 GLU A N 1
ATOM 1275 C CA . GLU A 1 159 ? -8.042 -5.640 13.014 1.00 86.38 159 GLU A CA 1
ATOM 1276 C C . GLU A 1 159 ? -7.100 -6.259 11.985 1.00 86.38 159 GLU A C 1
ATOM 1278 O O . GLU A 1 159 ? -6.691 -5.610 11.019 1.00 86.38 159 GLU A O 1
ATOM 1283 N N . ILE A 1 160 ? -6.728 -7.516 12.210 1.00 84.88 160 ILE A N 1
ATOM 1284 C CA . ILE A 1 160 ? -5.739 -8.205 11.384 1.00 84.88 160 ILE A CA 1
ATOM 1285 C C . ILE A 1 160 ? -6.441 -9.054 10.328 1.00 84.88 160 ILE A C 1
ATOM 1287 O O . ILE A 1 160 ? -7.242 -9.933 10.642 1.00 84.88 160 ILE A O 1
ATOM 1291 N N . LYS A 1 161 ? -6.087 -8.816 9.068 1.00 87.12 161 LYS A N 1
ATOM 1292 C CA . LYS A 1 161 ? -6.528 -9.576 7.899 1.00 87.12 161 LYS A CA 1
ATOM 1293 C C . LYS A 1 161 ? -5.303 -10.256 7.278 1.00 87.12 161 LYS A C 1
ATOM 1295 O O . LYS A 1 161 ? -4.208 -9.696 7.265 1.00 87.12 161 LYS A O 1
ATOM 1300 N N . PHE A 1 162 ? -5.468 -11.475 6.772 1.00 83.31 162 PHE A N 1
ATOM 1301 C CA . PHE A 1 162 ? -4.369 -12.285 6.234 1.00 83.31 162 PHE A CA 1
ATOM 1302 C C . PHE A 1 162 ? -4.628 -12.664 4.781 1.00 83.31 162 PHE A C 1
ATOM 1304 O O . PHE A 1 162 ? -5.721 -13.107 4.434 1.00 83.31 162 PHE A O 1
ATOM 1311 N N . ILE A 1 163 ? -3.598 -12.555 3.944 1.00 81.44 163 ILE A N 1
ATOM 1312 C CA . ILE A 1 163 ? -3.647 -12.981 2.543 1.00 81.44 163 ILE A CA 1
ATOM 1313 C C . ILE A 1 163 ? -2.404 -13.794 2.181 1.00 81.44 163 ILE A C 1
ATOM 1315 O O . ILE A 1 163 ? -1.313 -13.578 2.717 1.00 81.44 163 ILE A O 1
ATOM 1319 N N . MET A 1 164 ? -2.542 -14.751 1.260 1.00 77.12 164 MET A N 1
ATOM 1320 C CA . MET A 1 164 ? -1.382 -15.487 0.766 1.00 77.12 164 MET A CA 1
ATOM 1321 C C . MET A 1 164 ? -0.493 -14.564 -0.063 1.00 77.12 164 MET A C 1
ATOM 1323 O O . MET A 1 164 ? -0.971 -13.784 -0.891 1.00 77.12 164 MET A O 1
ATOM 1327 N N . HIS A 1 165 ? 0.823 -14.697 0.107 1.00 75.19 165 HIS A N 1
ATOM 1328 C CA . HIS A 1 165 ? 1.765 -13.892 -0.660 1.00 75.19 165 HIS A CA 1
ATOM 1329 C C . HIS A 1 165 ? 1.579 -14.135 -2.172 1.00 75.19 165 HIS A C 1
ATOM 1331 O O . HIS A 1 165 ? 1.541 -15.292 -2.606 1.00 75.19 165 HIS A O 1
ATOM 1337 N N . PRO A 1 166 ? 1.535 -13.087 -3.012 1.00 67.50 166 PRO A N 1
ATOM 1338 C CA . PRO A 1 166 ? 1.273 -13.222 -4.449 1.00 67.50 166 PRO A CA 1
ATOM 1339 C C . PRO A 1 166 ? 2.348 -14.017 -5.206 1.00 67.50 166 PRO A C 1
ATOM 1341 O O . PRO A 1 166 ? 2.087 -14.512 -6.302 1.00 67.50 166 PRO A O 1
ATOM 1344 N N . SER A 1 167 ? 3.544 -14.166 -4.633 1.00 66.44 167 SER A N 1
ATOM 1345 C CA . SER A 1 167 ? 4.647 -14.960 -5.194 1.00 66.44 167 SER A CA 1
ATOM 1346 C C . SER A 1 167 ? 4.769 -16.390 -4.639 1.00 66.44 167 SER A C 1
ATOM 1348 O O . SER A 1 167 ? 5.727 -17.074 -5.011 1.00 66.44 167 SER A O 1
ATOM 1350 N N . ALA A 1 168 ? 3.863 -16.821 -3.743 1.00 60.50 168 ALA A N 1
ATOM 1351 C CA . ALA A 1 168 ? 4.040 -17.992 -2.879 1.00 60.50 168 ALA A CA 1
ATOM 1352 C C . ALA A 1 168 ? 4.630 -19.213 -3.609 1.00 60.50 168 ALA A C 1
ATOM 1354 O O . ALA A 1 168 ? 4.038 -19.784 -4.528 1.00 60.50 168 ALA A O 1
ATOM 1355 N N . ARG A 1 169 ? 5.840 -19.599 -3.187 1.00 52.88 169 ARG A N 1
ATOM 1356 C CA . ARG A 1 169 ? 6.551 -20.788 -3.666 1.00 52.88 169 ARG A CA 1
ATOM 1357 C C . ARG A 1 169 ? 5.993 -22.019 -2.946 1.00 52.88 169 ARG A C 1
ATOM 1359 O O . ARG A 1 169 ? 5.846 -21.991 -1.731 1.00 52.88 169 ARG A O 1
ATOM 1366 N N . GLY A 1 170 ? 5.712 -23.092 -3.685 1.00 50.81 170 GLY A N 1
ATOM 1367 C CA . GLY A 1 170 ? 5.351 -24.399 -3.114 1.00 50.81 170 GLY A CA 1
ATOM 1368 C C . GLY A 1 170 ? 3.878 -24.601 -2.734 1.00 50.81 170 GLY A C 1
ATOM 1369 O O . GLY A 1 170 ? 3.515 -25.712 -2.373 1.00 50.81 170 GLY A O 1
ATOM 1370 N N . LEU A 1 171 ? 3.020 -23.583 -2.852 1.00 56.56 171 LEU A N 1
ATOM 1371 C CA . LEU A 1 171 ? 1.562 -23.749 -2.757 1.00 56.56 171 LEU A CA 1
ATOM 1372 C C . LEU A 1 171 ? 0.962 -24.039 -4.138 1.00 56.56 171 LEU A C 1
ATOM 1374 O O . LEU A 1 171 ? 1.575 -23.707 -5.159 1.00 56.56 171 LEU A O 1
ATOM 1378 N N . ASN A 1 172 ? -0.240 -24.630 -4.176 1.00 61.41 172 ASN A N 1
ATOM 1379 C CA . ASN A 1 172 ? -0.966 -24.814 -5.432 1.00 61.41 172 ASN A CA 1
ATOM 1380 C C . ASN A 1 172 ? -1.119 -23.442 -6.113 1.00 61.41 172 ASN A C 1
ATOM 1382 O O . ASN A 1 172 ? -1.811 -22.549 -5.613 1.00 61.41 172 ASN A O 1
ATOM 1386 N N . LYS A 1 173 ? -0.431 -23.277 -7.252 1.00 61.12 173 LYS A N 1
ATOM 1387 C CA . LYS A 1 173 ? -0.405 -22.033 -8.032 1.00 61.12 173 LYS A CA 1
ATOM 1388 C C . LYS A 1 173 ? -1.813 -21.578 -8.400 1.00 61.12 173 LYS A C 1
ATOM 1390 O O . LYS A 1 173 ? -2.033 -20.378 -8.513 1.00 61.12 173 LYS A O 1
ATOM 1395 N N . GLU A 1 174 ? -2.742 -22.517 -8.547 1.00 62.09 174 GLU A N 1
ATOM 1396 C CA . GLU A 1 174 ? -4.139 -22.263 -8.864 1.00 62.09 174 GLU A CA 1
ATOM 1397 C C . GLU A 1 174 ? -4.889 -21.617 -7.692 1.00 62.09 174 GLU A C 1
ATOM 1399 O O . GLU A 1 174 ? -5.629 -20.667 -7.903 1.00 62.09 174 GLU A O 1
ATOM 1404 N N . THR A 1 175 ? -4.652 -22.038 -6.446 1.00 64.12 175 THR A N 1
ATOM 1405 C CA . THR A 1 175 ? -5.282 -21.438 -5.254 1.00 64.12 175 THR A CA 1
ATOM 1406 C C . THR A 1 175 ? -4.783 -20.010 -5.012 1.00 64.12 175 THR A C 1
ATOM 1408 O O . THR A 1 175 ? -5.567 -19.113 -4.712 1.00 64.12 175 THR A O 1
ATOM 1411 N N . VAL A 1 176 ? -3.480 -19.773 -5.199 1.00 63.16 176 VAL A N 1
ATOM 1412 C CA . VAL A 1 176 ? -2.876 -18.431 -5.094 1.00 63.16 176 VAL A CA 1
ATOM 1413 C C . VAL A 1 176 ? -3.300 -17.542 -6.265 1.00 63.16 176 VAL A C 1
ATOM 1415 O O . VAL A 1 176 ? -3.475 -16.340 -6.092 1.00 63.16 176 VAL A O 1
ATOM 1418 N N . ALA A 1 177 ? -3.446 -18.103 -7.469 1.00 62.97 177 ALA A N 1
ATOM 1419 C CA . ALA A 1 177 ? -4.015 -17.390 -8.607 1.00 62.97 177 ALA A CA 1
ATOM 1420 C C . ALA A 1 177 ? -5.464 -16.996 -8.321 1.00 62.97 177 ALA A C 1
ATOM 1422 O O . ALA A 1 177 ? -5.726 -15.807 -8.251 1.00 62.97 177 ALA A O 1
ATOM 1423 N N . LYS A 1 178 ? -6.335 -17.950 -7.983 1.00 64.94 178 LYS A N 1
ATOM 1424 C CA . LYS A 1 178 ? -7.755 -17.720 -7.676 1.00 64.94 178 LYS A CA 1
ATOM 1425 C C . LYS A 1 178 ? -7.989 -16.658 -6.601 1.00 64.94 178 LYS A C 1
ATOM 1427 O O . LYS A 1 178 ? -8.809 -15.780 -6.826 1.00 64.94 178 LYS A O 1
ATOM 1432 N N . GLN A 1 179 ? -7.251 -16.687 -5.484 1.00 70.00 179 GLN A N 1
ATOM 1433 C CA . GLN A 1 179 ? -7.378 -15.649 -4.450 1.00 70.00 179 GLN A CA 1
ATOM 1434 C C . GLN A 1 179 ? -6.993 -14.264 -4.981 1.00 70.00 179 GLN A C 1
ATOM 1436 O O . GLN A 1 179 ? -7.627 -13.283 -4.631 1.00 70.00 179 GLN A O 1
ATOM 1441 N N . TRP A 1 180 ? -5.942 -14.160 -5.796 1.00 69.94 180 TRP A N 1
ATOM 1442 C CA . TRP A 1 180 ? -5.509 -12.866 -6.321 1.00 69.94 180 TRP A CA 1
ATOM 1443 C C . TRP A 1 180 ? -6.337 -12.383 -7.517 1.00 69.94 180 TRP A C 1
ATOM 1445 O O . TRP A 1 180 ? -6.511 -11.182 -7.701 1.00 69.94 180 TRP A O 1
ATOM 1455 N N . ASP A 1 181 ? -6.859 -13.315 -8.305 1.00 63.06 181 ASP A N 1
ATOM 1456 C CA . ASP A 1 181 ? -7.673 -13.052 -9.484 1.00 63.06 181 ASP A CA 1
ATOM 1457 C C . ASP A 1 181 ? -9.120 -12.696 -9.083 1.00 63.06 181 ASP A C 1
ATOM 1459 O O . ASP A 1 181 ? -9.778 -11.931 -9.779 1.00 63.06 181 ASP A O 1
ATOM 1463 N N . SER A 1 182 ? -9.600 -13.122 -7.905 1.00 59.28 182 SER A N 1
ATOM 1464 C CA . SER A 1 182 ? -10.862 -12.610 -7.347 1.00 59.28 182 SER A CA 1
ATOM 1465 C C . SER A 1 182 ? -10.799 -11.126 -6.974 1.00 59.28 182 SER A C 1
ATOM 1467 O O . SER A 1 182 ? -11.836 -10.478 -6.926 1.00 59.28 182 SER A O 1
ATOM 1469 N N . PHE A 1 183 ? -9.604 -10.562 -6.746 1.00 54.19 183 PHE A N 1
ATOM 1470 C CA . PHE A 1 183 ? -9.441 -9.109 -6.610 1.00 54.19 183 PHE A CA 1
ATOM 1471 C C . PHE A 1 183 ? -9.401 -8.399 -7.965 1.00 54.19 183 PHE A C 1
ATOM 1473 O O . PHE A 1 183 ? -9.670 -7.206 -8.006 1.00 54.19 183 PHE A O 1
ATOM 1480 N N . SER A 1 184 ? -9.043 -9.101 -9.052 1.00 47.81 184 SER A N 1
ATOM 1481 C CA . SER A 1 184 ? -8.806 -8.504 -10.373 1.00 47.81 184 SER A CA 1
ATOM 1482 C C . SER A 1 184 ? -10.044 -8.395 -11.259 1.00 47.81 184 SER A C 1
ATOM 1484 O O . SER A 1 184 ? -9.992 -7.792 -12.335 1.00 47.81 184 SER A O 1
ATOM 1486 N N . HIS A 1 185 ? -11.160 -8.993 -10.843 1.00 43.50 185 HIS A N 1
ATOM 1487 C CA . HIS A 1 185 ? -12.409 -9.034 -11.594 1.00 43.50 185 HIS A CA 1
ATOM 1488 C C . HIS A 1 185 ? -13.550 -8.512 -10.719 1.00 43.50 185 HIS A C 1
ATOM 1490 O O . HIS A 1 185 ? -13.763 -9.001 -9.613 1.00 43.50 185 HIS A O 1
ATOM 1496 N N . LYS A 1 186 ? -14.333 -7.547 -11.228 1.00 48.66 186 LYS A N 1
ATOM 1497 C CA . LYS A 1 186 ? -15.665 -7.240 -10.680 1.00 48.66 186 LYS A CA 1
ATOM 1498 C C . LYS A 1 186 ? -16.539 -8.490 -10.872 1.00 48.66 186 LYS A C 1
ATOM 1500 O O . LYS A 1 186 ? -17.167 -8.639 -11.915 1.00 48.66 186 LYS A O 1
ATOM 1505 N N . GLY A 1 187 ? -16.513 -9.422 -9.918 1.00 37.12 187 GLY A N 1
ATOM 1506 C CA . GLY A 1 187 ? -17.120 -10.747 -10.068 1.00 37.12 187 GLY A CA 1
ATOM 1507 C C . GLY A 1 187 ? -17.495 -11.422 -8.745 1.00 37.12 187 GLY A C 1
ATOM 1508 O O . GLY A 1 187 ? -16.681 -12.100 -8.130 1.00 37.12 187 GLY A O 1
ATOM 1509 N N . THR A 1 188 ? -18.760 -11.235 -8.357 1.00 37.4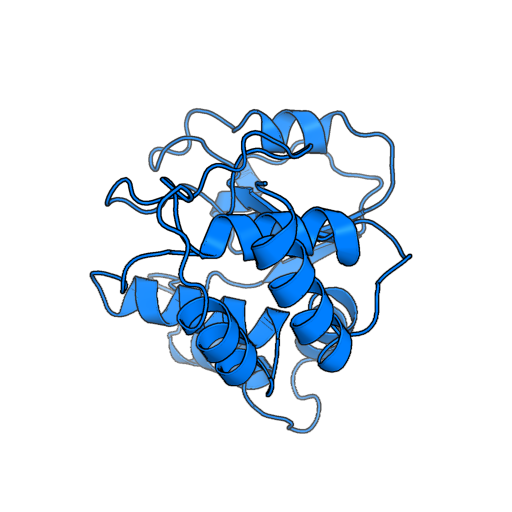1 188 THR A N 1
ATOM 1510 C CA . THR A 1 188 ? -19.668 -12.154 -7.626 1.00 37.41 188 THR A CA 1
ATOM 1511 C C . THR A 1 188 ? -19.211 -12.883 -6.347 1.00 37.41 188 THR A C 1
ATOM 1513 O O . THR A 1 188 ? -19.789 -13.921 -6.037 1.00 37.41 188 THR A O 1
ATOM 1516 N N . GLY A 1 189 ? -18.257 -12.368 -5.566 1.00 40.78 189 GLY A N 1
ATOM 1517 C CA . GLY A 1 189 ? -18.135 -12.736 -4.142 1.00 40.78 189 GLY A CA 1
ATOM 1518 C C . GLY A 1 189 ? -17.897 -14.227 -3.845 1.00 40.78 189 GLY A C 1
ATOM 1519 O O . GLY A 1 189 ? -18.573 -14.808 -3.003 1.00 40.78 189 GLY A O 1
ATOM 1520 N N . ILE A 1 190 ? -16.943 -14.877 -4.523 1.00 36.81 190 ILE A N 1
ATOM 1521 C CA . ILE A 1 190 ? -16.671 -16.319 -4.304 1.00 36.81 190 ILE A CA 1
ATOM 1522 C C . ILE A 1 190 ? -15.672 -16.569 -3.150 1.00 36.81 190 ILE A C 1
ATOM 1524 O O . ILE A 1 190 ? -15.508 -17.698 -2.693 1.00 36.81 190 ILE A O 1
ATOM 1528 N N . TYR A 1 191 ? -15.075 -15.519 -2.579 1.00 38.88 191 TYR A N 1
ATOM 1529 C CA . TYR A 1 191 ? -14.345 -15.610 -1.314 1.00 38.88 191 TYR A CA 1
ATOM 1530 C C . TYR A 1 191 ? -14.768 -14.458 -0.403 1.00 38.88 191 TYR A C 1
ATOM 1532 O O . TYR A 1 191 ? -14.368 -13.324 -0.623 1.00 38.88 191 TYR A O 1
ATOM 1540 N N . ASN A 1 192 ? -15.527 -14.736 0.659 1.00 39.16 192 ASN A N 1
ATOM 1541 C CA . ASN A 1 192 ? -15.952 -13.709 1.628 1.00 39.16 192 ASN A CA 1
ATOM 1542 C C . ASN A 1 192 ? -14.771 -12.894 2.209 1.00 39.16 192 ASN A C 1
ATOM 1544 O O . ASN A 1 192 ? -14.948 -11.748 2.600 1.00 39.16 192 ASN A O 1
ATOM 1548 N N . SER A 1 193 ? -13.545 -13.436 2.192 1.00 53.25 193 SER A N 1
ATOM 1549 C CA . SER A 1 193 ? -12.336 -12.709 2.594 1.00 53.25 193 SER A CA 1
ATOM 1550 C C . SER A 1 193 ? -11.838 -11.678 1.569 1.00 53.25 193 SER A C 1
ATOM 1552 O O . SER A 1 193 ? -11.109 -10.769 1.954 1.00 53.25 193 SER A O 1
ATOM 1554 N N . SER A 1 194 ? -12.156 -11.807 0.270 1.00 66.38 194 SER A N 1
ATOM 1555 C CA . SER A 1 194 ? -11.711 -10.831 -0.736 1.00 66.38 194 SER A CA 1
ATOM 1556 C C . SER A 1 194 ? -12.491 -9.529 -0.634 1.00 66.38 194 SER A C 1
ATOM 1558 O O . SER A 1 194 ? -11.877 -8.471 -0.672 1.00 66.38 194 SER A O 1
ATOM 1560 N N . ASP A 1 195 ? -13.804 -9.584 -0.421 1.00 72.94 195 ASP A N 1
ATOM 1561 C CA . ASP A 1 195 ? -14.633 -8.375 -0.364 1.00 72.94 195 ASP A CA 1
ATOM 1562 C C . ASP A 1 195 ? -14.349 -7.556 0.900 1.00 72.94 195 ASP A C 1
ATOM 1564 O O . ASP A 1 195 ? -14.233 -6.337 0.828 1.00 72.94 195 ASP A O 1
ATOM 1568 N N . GLU A 1 196 ? -14.128 -8.205 2.047 1.00 79.44 196 GLU A N 1
ATOM 1569 C CA . GLU A 1 196 ? -13.692 -7.528 3.277 1.00 79.44 196 GLU A CA 1
ATOM 1570 C C . GLU A 1 196 ? -12.327 -6.848 3.109 1.00 79.44 196 GLU A C 1
ATOM 1572 O O . GLU A 1 196 ? -12.145 -5.701 3.516 1.00 79.44 196 GLU A O 1
ATOM 1577 N N . ILE A 1 197 ? -11.369 -7.524 2.468 1.00 86.00 197 ILE A N 1
ATOM 1578 C CA . ILE A 1 197 ? -10.052 -6.949 2.168 1.00 86.00 197 ILE A CA 1
ATOM 1579 C C . ILE A 1 197 ? -10.183 -5.798 1.158 1.00 86.00 197 ILE A C 1
ATOM 1581 O O . ILE A 1 197 ? -9.552 -4.763 1.345 1.00 86.00 197 ILE A O 1
ATOM 1585 N N . ILE A 1 198 ? -11.019 -5.924 0.126 1.00 85.19 198 ILE A N 1
ATOM 1586 C CA . ILE A 1 198 ? -11.277 -4.870 -0.871 1.00 85.19 198 ILE A CA 1
ATOM 1587 C C . ILE A 1 198 ? -11.953 -3.656 -0.238 1.00 85.19 198 ILE A C 1
ATOM 1589 O O . ILE A 1 198 ? -11.616 -2.513 -0.547 1.00 85.19 198 ILE A O 1
ATOM 1593 N N . ASN A 1 199 ? -12.941 -3.875 0.623 1.00 86.44 199 ASN A N 1
ATOM 1594 C CA . ASN A 1 199 ? -13.689 -2.796 1.260 1.00 86.44 199 ASN A CA 1
ATOM 1595 C C . ASN A 1 199 ? -12.786 -1.933 2.136 1.00 86.44 199 ASN A C 1
ATOM 1597 O O . ASN A 1 199 ? -12.963 -0.718 2.180 1.00 86.44 199 ASN A O 1
ATOM 1601 N N . VAL A 1 200 ? -11.792 -2.558 2.758 1.00 90.38 200 VAL A N 1
ATOM 1602 C CA . VAL A 1 200 ? -10.828 -1.892 3.626 1.00 90.38 200 VAL A CA 1
ATOM 1603 C C . VAL A 1 200 ? -9.668 -1.302 2.831 1.00 90.38 200 VAL A C 1
ATOM 1605 O O . VAL A 1 200 ? -9.388 -0.107 2.926 1.00 90.38 200 VAL A O 1
ATOM 1608 N N . PHE A 1 201 ? -8.976 -2.124 2.042 1.00 92.19 201 PHE A N 1
ATOM 1609 C CA . PHE A 1 201 ? -7.665 -1.785 1.490 1.00 92.19 201 PHE A CA 1
ATOM 1610 C C . PHE A 1 201 ? -7.698 -1.229 0.063 1.00 92.19 201 PHE A C 1
ATOM 1612 O O . PHE A 1 201 ? -6.678 -0.710 -0.388 1.00 92.19 201 PHE A O 1
ATOM 1619 N N . GLN A 1 202 ? -8.839 -1.270 -0.633 1.00 92.00 202 GLN A N 1
ATOM 1620 C CA . GLN A 1 202 ? -8.991 -0.530 -1.884 1.00 92.00 202 GLN A CA 1
ATOM 1621 C C . GLN A 1 202 ? -9.384 0.920 -1.593 1.00 92.00 202 GLN A C 1
ATOM 1623 O O . GLN A 1 202 ? -10.319 1.202 -0.840 1.00 92.00 202 GLN A O 1
ATOM 1628 N N . ILE A 1 203 ? -8.691 1.847 -2.236 1.00 93.12 203 ILE A N 1
ATOM 1629 C CA . ILE A 1 203 ? -8.969 3.277 -2.195 1.00 93.12 203 ILE A CA 1
ATOM 1630 C C . ILE A 1 203 ? -10.222 3.560 -3.038 1.00 93.12 203 ILE A C 1
ATOM 1632 O O . ILE A 1 203 ? -10.379 3.010 -4.133 1.00 93.12 203 ILE A O 1
ATOM 1636 N N . LYS A 1 204 ? -11.142 4.372 -2.504 1.00 89.12 204 LYS A N 1
ATOM 1637 C CA . LYS A 1 204 ? -12.496 4.559 -3.052 1.00 89.12 204 LYS A CA 1
ATOM 1638 C C . LYS A 1 204 ? -12.640 5.869 -3.813 1.00 89.12 204 LYS A C 1
ATOM 1640 O O . LYS A 1 204 ? -12.495 6.935 -3.181 1.00 89.12 204 LYS A O 1
#

Radius of gyration: 16.39 Å; Cα contacts (8 Å, |Δi|>4): 316; chains: 1; boundi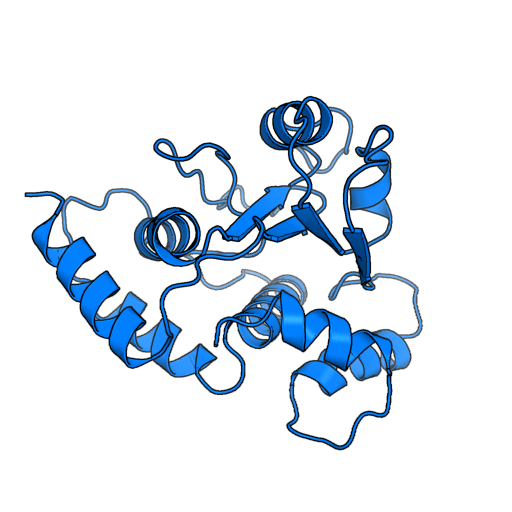ng box: 38×50×37 Å

Foldseek 3Di:
DVPPLLVVLLVLVCVQFPFDDDFAEEEEAAEDDPVPFWAFQPPAPAGGAPLDGQDDDPDPLSVQQNVLLLCLAAPPCSVVNVVSLVPRDDPPCPDGSCSSVQVCCVPRPSYGYHYQAHDPVSPHGDPRQVSQQVDPGEHEYEYEDDNSVVSHDCPPRYNYAYDYHLNDDPDDPVVSCVLSVVSRDPDDCPDVSNVVSSVRRYGD

Nearest PDB structures (foldseek):
  7lrn-assembly1_A  TM=4.613E-01  e=6.899E+00  Acinetobacter baumannii
  4myd-assembly3_C  TM=1.953E-01  e=6.470E+00  Escherichia coli K-12

pLDDT: mean 78.27, std 14.07, range [36.81, 95.25]

Mean predicted aligned error: 7.78 Å

Solvent-accessible surface area (backbone atoms only — not comparable to full-atom values): 11704 Å² total; per-residue (Å²): 127,78,55,61,66,49,50,52,50,50,55,56,48,55,74,71,28,61,78,48,85,74,66,42,35,37,42,34,29,38,42,57,62,91,84,70,67,57,49,70,39,91,88,51,98,49,39,47,37,41,77,56,67,75,60,82,58,95,42,72,58,54,39,52,34,31,54,50,52,42,26,45,34,37,44,92,48,35,62,59,54,51,53,57,43,68,66,64,87,58,94,81,58,86,61,49,66,52,49,57,51,51,47,45,31,44,76,44,46,36,36,46,30,31,29,22,15,69,41,82,84,63,80,45,67,22,70,48,40,51,52,61,53,71,50,88,74,59,32,40,35,39,35,40,23,72,70,22,53,75,60,64,58,84,62,85,71,42,51,77,45,79,46,79,36,78,65,58,80,93,55,67,64,63,62,56,43,51,64,55,49,56,57,71,42,102,62,90,74,88,46,76,68,53,56,58,48,43,70,67,58,25,66,81

Secondary structure (DSSP, 8-state):
--HHHHHHHHHHHHHHS----SS-EEEEESS--TTS--EE-TTSSS-EETT--SS--SSHHHHHHHHHHHHHHHGGGHHHHHHHHHT---TT--S-HHHHHHHHHHHHH-EEEEESBSSTT--SB-HHHHHHHH--S--EEEEESHHHHTT----TTSEEEEE--TT-SSS-HHHHHHHHHTTTS--TTS-HHHHHHHHHHS--

Organism: NCBI:txid1358